Protein AF-A0A538ABE5-F1 (afdb_monomer)

Sequence (231 aa):
MSALIASWLLPAFTRQWQDRQKARELKDGLVARLDEATTRTVIATRILVDRSSPEAQTADQRQLELKSASGPGRARADAAFRAALEKERDTRAVSYIRLISDWLVTRSVTRSKLATYFPQSKVDMDWTDYADHVTLYVRLASRNPEQQKKDFLQSLVRYLGRAPPDWELLAKDPRKLSKSQYSRFAVADGYLTEFLLEDKNDLVRAIVGGHVAGFSTDSGDLLRDLLPFYG

Mean predicted aligned error: 8.91 Å

Nearest PDB structures (foldseek):
  4uos-assembly1_A  TM=4.275E-01  e=1.397E-01  synthetic construct
  8ek4-assembly1_A  TM=4.183E-01  e=2.080E+00  synthetic construct
  7sqc-assembly1_1W  TM=2.040E-01  e=8.064E-01  Chlamydomonas reinhardtii
  6ykm-assembly1_D  TM=1.417E-01  e=7.691E-01  Campylobacter jejuni subsp. jejuni 81-176

Foldseek 3Di:
DVVVVVVQVVVLVVQQVVLQVVLQVLLVVLLVLLLCLLLCLLVLLLVLLVCLALVVVVVVVVVLVVVLVPDPDPPVSVVVVVVVVVVVVVVSVVSLVVSLVSLVVSLVVSLVQCCQWFVVDCLSVLSVLLSVLSSLLSCLSDPDQLVVNVVSLVSNCVVVVHQDVPSSLSSDRNNPDDNVSNVRNSSRSVVSSVCSSVSSVVSSVCSNPGGTPPGNHDPVSSVVVSDPPDD

Secondary structure (DSSP, 8-state):
-HHHHHHHHHHHHHHHHHHHHHHHHHHHHHHHHHHHHHHHHHHHHHHHHHTTSHHHHHHHHHHHHHHHTTSS-HHHHHHHHHHHHHHHHHHHHHHHHHHHHHHHHHHHHHHHHHHHH-TTSSHHHHHHHHHHHHHHHHHHTS---HHHHHHHHHHHHHHHSSPPTTGGGGGS-GGG--HHHHHHHHHHHHHHHHHHHHHHHHHHHHHHHSPPTT---SHHHHHHHH-TT--

pLDDT: mean 84.16, std 13.46, range [43.44, 97.44]

Solvent-accessible surface area (backbone atoms only — not comparable to full-atom values): 12608 Å² total; per-residue (Å²): 115,71,68,61,54,54,67,50,49,54,57,52,52,52,48,33,53,53,28,44,50,52,51,46,54,51,37,52,55,49,44,51,51,51,50,51,53,48,51,53,49,53,53,50,35,50,52,59,45,57,64,34,31,55,64,46,50,52,49,54,51,50,57,48,50,60,62,44,72,72,58,97,45,72,70,59,36,54,51,51,50,54,52,52,55,48,54,52,50,52,52,52,50,52,52,50,52,49,52,53,50,57,47,55,52,50,54,51,55,52,37,53,51,33,48,68,33,27,69,92,54,63,60,30,57,55,49,49,56,52,52,50,48,54,51,41,56,50,52,49,65,48,91,63,56,47,68,60,30,45,54,41,48,51,53,47,29,62,74,65,74,50,75,55,66,62,45,76,48,58,28,50,64,57,69,77,37,52,72,74,53,39,55,44,29,51,51,25,53,47,52,52,50,52,48,58,64,53,58,48,51,57,55,45,50,49,55,67,72,48,73,50,64,96,43,43,71,52,78,66,46,52,55,55,71,70,48,93,81,82,130

Radius of gyration: 26.0 Å; Cα contacts (8 Å, |Δi|>4): 183; chains: 1; bounding box: 63×34×85 Å

Structure (mmCIF, N/CA/C/O backbone):
data_AF-A0A538ABE5-F1
#
_entry.id   AF-A0A538ABE5-F1
#
loop_
_atom_site.group_PDB
_atom_site.id
_atom_site.type_symbol
_atom_site.label_atom_id
_atom_site.label_alt_id
_atom_site.label_comp_id
_atom_site.label_asym_id
_atom_site.label_entity_id
_atom_site.label_seq_id
_atom_site.pdbx_PDB_ins_code
_atom_site.Cartn_x
_atom_site.Cartn_y
_atom_site.Cartn_z
_atom_site.occupancy
_atom_site.B_iso_or_equiv
_atom_site.auth_seq_id
_atom_site.auth_comp_id
_atom_site.auth_asym_id
_atom_site.auth_atom_id
_atom_site.pdbx_PDB_model_num
ATOM 1 N N . MET A 1 1 ? -42.333 7.775 42.074 1.00 48.25 1 MET A N 1
ATOM 2 C CA . MET A 1 1 ? -40.963 7.305 41.754 1.00 48.25 1 MET A CA 1
ATOM 3 C C . MET A 1 1 ? -40.791 6.891 40.292 1.00 48.25 1 MET A C 1
ATOM 5 O O . MET A 1 1 ? -39.739 7.167 39.738 1.00 48.25 1 MET A O 1
ATOM 9 N N . SER A 1 2 ? -41.804 6.326 39.626 1.00 51.22 2 SER A N 1
ATOM 10 C CA . SER A 1 2 ? -41.702 5.833 38.237 1.00 51.22 2 SER A CA 1
ATOM 11 C C . SER A 1 2 ? -41.417 6.911 37.172 1.00 51.22 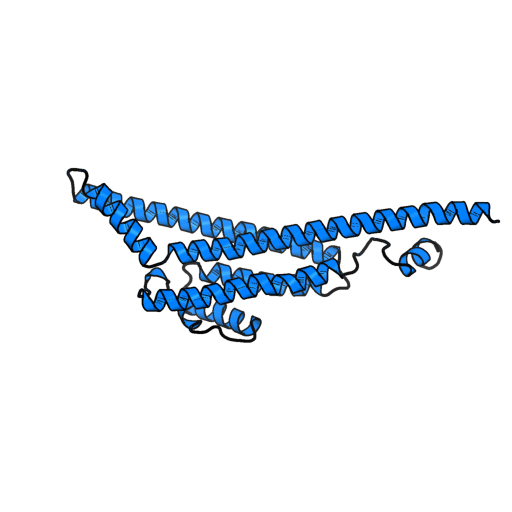2 SER A C 1
ATOM 13 O O . SER A 1 2 ? -40.690 6.650 36.220 1.00 51.22 2 SER A O 1
ATOM 15 N N . ALA A 1 3 ? -41.915 8.142 37.348 1.00 55.62 3 ALA A N 1
ATOM 16 C CA . ALA A 1 3 ? -41.679 9.245 36.404 1.00 55.62 3 ALA A CA 1
ATOM 17 C C . ALA A 1 3 ? -40.237 9.799 36.440 1.00 55.62 3 ALA A C 1
ATOM 19 O O . ALA A 1 3 ? -39.726 10.258 35.422 1.00 55.62 3 ALA A O 1
ATOM 20 N N . LEU A 1 4 ? -39.556 9.718 37.591 1.00 54.44 4 LEU A N 1
ATOM 21 C CA . LEU A 1 4 ? -38.173 10.190 37.743 1.00 54.44 4 LEU A CA 1
ATOM 22 C C . LEU A 1 4 ? -37.169 9.221 37.100 1.00 54.44 4 LEU A C 1
ATOM 24 O O . LEU A 1 4 ? -36.208 9.663 36.481 1.00 54.44 4 LEU A O 1
ATOM 28 N N . ILE A 1 5 ? -37.442 7.914 37.167 1.00 56.59 5 ILE A N 1
ATOM 29 C CA . ILE A 1 5 ? -36.631 6.868 36.526 1.00 56.59 5 ILE A CA 1
ATOM 30 C C . ILE A 1 5 ? -36.765 6.942 34.993 1.00 56.59 5 ILE A C 1
ATOM 32 O O . ILE A 1 5 ? -35.766 6.872 34.278 1.00 56.59 5 ILE A O 1
ATOM 36 N N . ALA A 1 6 ? -37.978 7.174 34.475 1.00 57.12 6 ALA A N 1
ATOM 37 C CA . ALA A 1 6 ? -38.212 7.363 33.040 1.00 57.12 6 ALA A CA 1
ATOM 38 C C . ALA A 1 6 ? -37.556 8.646 32.484 1.00 57.12 6 ALA A C 1
ATOM 40 O O . ALA A 1 6 ? -37.026 8.630 31.374 1.00 57.12 6 ALA A O 1
ATOM 41 N N . SER A 1 7 ? -37.531 9.730 33.273 1.00 59.97 7 SER A N 1
ATOM 42 C CA . SER A 1 7 ? -36.887 11.005 32.914 1.00 59.97 7 SER A CA 1
ATOM 43 C C . SER A 1 7 ? -35.364 10.892 32.732 1.00 59.97 7 SER A C 1
ATOM 45 O O . SER A 1 7 ? -34.780 11.669 31.987 1.00 59.97 7 SER A O 1
ATOM 47 N N . TRP A 1 8 ? -34.718 9.900 33.356 1.00 61.47 8 TRP A N 1
ATOM 48 C CA . TRP A 1 8 ? -33.268 9.670 33.260 1.00 61.47 8 TRP A CA 1
ATOM 49 C C . TRP A 1 8 ? -32.883 8.570 32.264 1.00 61.47 8 TRP A C 1
ATOM 51 O O . TRP A 1 8 ? -31.880 8.690 31.560 1.00 61.47 8 TRP A O 1
ATOM 61 N N . LEU A 1 9 ? -33.702 7.521 32.150 1.00 64.31 9 LEU A N 1
ATOM 62 C CA . LEU A 1 9 ? -33.462 6.425 31.207 1.00 64.31 9 LEU A CA 1
ATOM 63 C C . LEU A 1 9 ? -33.582 6.869 29.747 1.00 64.31 9 LEU A C 1
ATOM 65 O O . LEU A 1 9 ? -32.782 6.443 28.917 1.00 64.31 9 LEU A O 1
ATOM 69 N N . LEU A 1 10 ? -34.555 7.729 29.427 1.00 69.56 10 LEU A N 1
ATOM 70 C CA . LEU A 1 10 ? -34.773 8.183 28.051 1.00 69.56 10 LEU A CA 1
ATOM 71 C C . LEU A 1 10 ? -33.587 9.015 27.514 1.00 6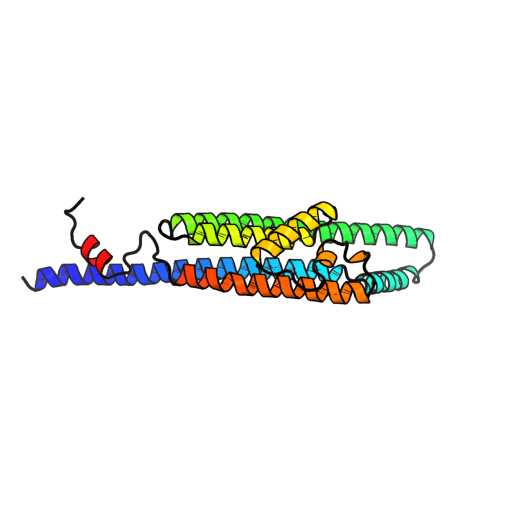9.56 10 LEU A C 1
ATOM 73 O O . LEU A 1 10 ? -33.104 8.691 26.424 1.00 69.56 10 LEU A O 1
ATOM 77 N N . PRO A 1 11 ? -33.044 10.016 28.242 1.00 74.62 11 PRO A N 1
ATOM 78 C CA . PRO A 1 11 ? -31.836 10.726 27.819 1.00 74.62 11 PRO A CA 1
ATOM 79 C C . PRO A 1 11 ? -30.600 9.831 27.710 1.00 74.62 11 PRO A C 1
ATOM 81 O O . PRO A 1 11 ? -29.870 9.942 26.728 1.00 74.62 11 PRO A O 1
ATOM 84 N N . ALA A 1 12 ? -30.371 8.926 28.668 1.00 72.31 12 ALA A N 1
ATOM 85 C CA . ALA A 1 12 ? -29.205 8.040 28.654 1.00 72.31 12 ALA A CA 1
ATOM 86 C C . ALA A 1 12 ? -29.247 7.047 27.483 1.00 72.31 12 ALA A C 1
ATOM 88 O O . ALA A 1 12 ? -28.263 6.896 26.761 1.00 72.31 12 ALA A O 1
ATOM 89 N N . PHE A 1 13 ? -30.408 6.438 27.227 1.00 72.25 13 PHE A N 1
ATOM 90 C CA . PHE A 1 13 ? -30.614 5.567 26.070 1.00 72.25 13 PHE A CA 1
ATOM 91 C C . PHE A 1 13 ? -30.438 6.324 24.748 1.00 72.25 13 PHE A C 1
ATOM 93 O O . PHE A 1 13 ? -29.775 5.838 23.832 1.00 72.25 13 PHE A O 1
ATOM 100 N N . THR A 1 14 ? -30.986 7.539 24.655 1.00 78.94 14 THR A N 1
ATOM 101 C CA . THR A 1 14 ? -30.846 8.381 23.458 1.00 78.94 14 THR A CA 1
ATOM 102 C C . THR A 1 14 ? -29.385 8.760 23.219 1.00 78.94 14 THR A C 1
ATOM 104 O O . THR A 1 14 ? -28.911 8.677 22.087 1.00 78.94 14 THR A O 1
ATOM 107 N N . ARG A 1 15 ? -28.646 9.117 24.276 1.00 78.50 15 ARG A N 1
ATOM 108 C CA . ARG A 1 15 ? -27.212 9.420 24.204 1.00 78.50 15 ARG A CA 1
ATOM 109 C C . ARG A 1 15 ? -26.401 8.204 23.762 1.00 78.50 15 ARG A C 1
ATOM 111 O O . ARG A 1 15 ? -25.638 8.316 22.812 1.00 78.50 15 ARG A O 1
ATOM 118 N N . GLN A 1 16 ? -26.632 7.036 24.359 1.00 80.38 16 GLN A N 1
ATOM 119 C CA . GLN A 1 16 ? -25.958 5.795 23.964 1.00 80.38 16 GLN A CA 1
ATOM 120 C C . GLN A 1 16 ? -26.263 5.419 22.506 1.00 80.38 16 GLN A C 1
ATOM 122 O O . GLN A 1 16 ? -25.386 4.979 21.765 1.00 80.38 16 GLN A O 1
ATOM 127 N N . TRP A 1 17 ? -27.506 5.609 22.056 1.00 82.69 17 TRP A N 1
ATOM 128 C CA . TRP A 1 17 ? -27.864 5.389 20.658 1.00 82.69 17 TRP A CA 1
ATOM 129 C C . TRP A 1 17 ? -27.110 6.344 19.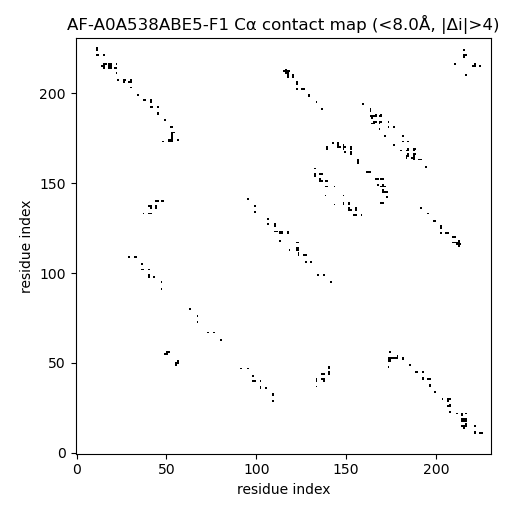722 1.00 82.69 17 TRP A C 1
ATOM 131 O O . TRP A 1 17 ? -26.536 5.887 18.733 1.00 82.69 17 TRP A O 1
ATOM 141 N N . GLN A 1 18 ? -27.053 7.640 20.048 1.00 85.75 18 GLN A N 1
ATOM 142 C CA . GLN A 1 18 ? -26.290 8.630 19.276 1.00 85.75 18 GLN A CA 1
ATOM 143 C C . GLN A 1 18 ? -24.792 8.302 19.250 1.00 85.75 18 GLN A C 1
ATOM 145 O O . GLN A 1 18 ? -24.163 8.381 18.195 1.00 85.75 18 GLN A O 1
ATOM 150 N N . ASP A 1 19 ? -24.226 7.895 20.384 1.00 86.38 19 ASP A N 1
ATOM 151 C CA . ASP A 1 19 ? -22.810 7.554 20.501 1.00 86.38 19 ASP A CA 1
ATOM 152 C C . ASP A 1 19 ? -22.465 6.297 19.696 1.00 86.38 19 ASP A C 1
ATOM 154 O O . ASP A 1 19 ? -21.442 6.265 19.012 1.00 86.38 19 ASP A O 1
ATOM 158 N N . ARG A 1 20 ? -23.359 5.300 19.656 1.00 85.06 20 ARG A N 1
ATOM 159 C CA . ARG A 1 20 ? -23.215 4.134 18.770 1.00 85.06 20 ARG A CA 1
ATOM 160 C C . ARG A 1 20 ? -23.207 4.508 17.288 1.00 85.06 20 ARG A C 1
ATOM 162 O O . ARG A 1 20 ? -22.447 3.895 16.540 1.00 85.06 20 ARG A O 1
ATOM 169 N N . GLN A 1 21 ? -24.018 5.477 16.852 1.00 89.50 21 GLN A N 1
ATOM 170 C CA . GLN A 1 21 ? -23.992 5.941 15.456 1.00 89.50 21 GLN A CA 1
ATOM 171 C C . GLN A 1 21 ? -22.673 6.647 15.137 1.00 89.50 21 GLN A C 1
ATOM 173 O O . GLN A 1 21 ? -21.988 6.259 14.195 1.00 89.50 21 GLN A O 1
ATOM 178 N N . LYS A 1 22 ? -22.250 7.597 15.977 1.00 90.12 22 LYS A N 1
ATOM 179 C CA . LYS A 1 22 ? -20.985 8.324 15.786 1.00 90.12 22 LYS A CA 1
ATOM 180 C C . LYS A 1 22 ? -19.766 7.398 15.802 1.00 90.12 22 LYS A C 1
ATOM 182 O O . LYS A 1 22 ? -18.848 7.569 15.003 1.00 90.12 22 LYS A O 1
ATOM 187 N N . ALA A 1 23 ? -19.758 6.395 16.681 1.00 90.06 23 ALA A N 1
ATOM 188 C CA . ALA A 1 23 ? -18.696 5.396 16.725 1.00 90.06 23 ALA A CA 1
ATOM 189 C C . ALA A 1 23 ? -18.631 4.569 15.428 1.00 90.06 23 ALA A C 1
ATOM 191 O O . ALA A 1 23 ? -17.537 4.256 14.961 1.00 90.06 23 ALA A O 1
ATOM 192 N N . ARG A 1 24 ? -19.782 4.231 14.825 1.00 92.31 24 ARG A N 1
ATOM 193 C CA . ARG A 1 24 ? -19.839 3.553 13.518 1.00 92.31 24 ARG A CA 1
ATOM 194 C C . ARG A 1 24 ? -19.351 4.456 12.392 1.00 92.31 24 ARG A C 1
ATOM 196 O O . ARG A 1 24 ? -18.457 4.049 11.666 1.00 92.31 24 ARG A O 1
ATOM 203 N N . GLU A 1 25 ? -19.840 5.691 12.315 1.00 93.25 25 GLU A N 1
ATOM 204 C CA . GLU A 1 25 ? -19.402 6.669 11.308 1.00 93.25 25 GLU A CA 1
ATOM 205 C C . GLU A 1 25 ? -17.882 6.895 11.348 1.00 93.25 25 GLU A C 1
ATOM 207 O O . GLU A 1 25 ? -17.222 6.957 10.309 1.00 93.25 25 GLU A O 1
ATOM 212 N N . LEU A 1 26 ? -17.300 6.972 12.550 1.00 94.12 26 LEU A N 1
ATOM 213 C CA . LEU A 1 26 ? -15.854 7.091 12.718 1.00 94.12 26 LEU A CA 1
ATOM 214 C C . LEU A 1 26 ? -15.112 5.855 12.193 1.00 94.12 26 LEU A C 1
ATOM 216 O O . LEU A 1 26 ? -14.109 6.002 11.491 1.00 94.12 26 LEU A O 1
ATOM 220 N N . LYS A 1 27 ? -15.583 4.651 12.539 1.00 95.25 27 LYS A N 1
ATOM 221 C CA . LYS A 1 27 ? -15.003 3.388 12.061 1.00 95.25 27 LYS A CA 1
ATOM 222 C C . LYS A 1 27 ? -15.075 3.293 10.543 1.00 95.25 27 LYS A C 1
ATOM 224 O O . LYS A 1 27 ? -14.048 3.043 9.919 1.00 95.25 27 LYS A O 1
ATOM 229 N N . ASP A 1 28 ? -16.234 3.575 9.958 1.00 94.44 28 ASP A N 1
ATOM 230 C CA . ASP A 1 28 ? -16.448 3.552 8.510 1.00 94.44 28 ASP A CA 1
ATOM 231 C C . ASP A 1 28 ? -15.525 4.554 7.807 1.00 94.44 28 ASP A C 1
ATOM 233 O O . ASP A 1 28 ? -14.855 4.214 6.833 1.00 94.44 28 ASP A O 1
ATOM 237 N N . GLY A 1 29 ? -15.396 5.771 8.346 1.00 92.69 29 GLY A N 1
ATOM 238 C CA . GLY A 1 29 ? -14.491 6.786 7.810 1.00 92.69 29 GLY A CA 1
ATOM 239 C C . GLY A 1 29 ? -13.005 6.415 7.913 1.00 92.69 29 GLY A C 1
ATOM 240 O O . GLY A 1 29 ? -12.212 6.792 7.045 1.00 92.69 29 GLY A O 1
ATOM 241 N N . LEU A 1 30 ? -12.603 5.684 8.958 1.00 94.75 30 LEU A N 1
ATOM 242 C CA . LEU A 1 30 ? -11.238 5.168 9.105 1.00 94.75 30 LEU A CA 1
ATOM 243 C C . LEU A 1 30 ? -10.963 4.019 8.140 1.00 94.75 30 LEU A C 1
ATOM 245 O O . LEU A 1 30 ? -9.934 4.042 7.464 1.00 94.75 30 LEU A O 1
ATOM 249 N N . VAL A 1 31 ? -11.889 3.064 8.043 1.00 95.00 31 VAL A N 1
ATOM 250 C CA . VAL A 1 31 ? -11.805 1.930 7.118 1.00 95.00 31 VAL A CA 1
ATOM 251 C C . VAL A 1 31 ? -11.747 2.425 5.679 1.00 95.00 31 VAL A C 1
ATOM 253 O O . VAL A 1 31 ? -10.824 2.051 4.967 1.00 95.00 31 VAL A O 1
ATOM 256 N N . ALA A 1 32 ? -12.646 3.323 5.270 1.00 91.88 32 ALA A N 1
ATOM 257 C CA . ALA A 1 32 ? -12.665 3.868 3.914 1.00 91.88 32 ALA A CA 1
ATOM 258 C C . ALA A 1 32 ? -11.353 4.582 3.560 1.00 91.88 32 ALA A C 1
ATOM 260 O O . ALA A 1 32 ? -10.784 4.355 2.497 1.00 91.88 32 ALA A O 1
ATOM 261 N N . ARG A 1 33 ? -10.823 5.406 4.476 1.00 90.88 33 ARG A N 1
ATOM 262 C CA . ARG A 1 33 ? -9.549 6.108 4.264 1.00 90.88 33 ARG A CA 1
ATOM 263 C C . ARG A 1 33 ? -8.378 5.142 4.121 1.00 90.88 33 ARG A C 1
ATOM 265 O O . ARG A 1 33 ? -7.511 5.354 3.279 1.00 90.88 33 ARG A O 1
ATOM 272 N N . LEU A 1 34 ? -8.319 4.138 4.989 1.00 92.81 34 LEU A N 1
ATOM 273 C CA . LEU A 1 34 ? -7.276 3.123 4.979 1.00 92.81 34 LEU A CA 1
ATOM 274 C C . LEU A 1 34 ? -7.338 2.307 3.683 1.00 92.81 34 LEU A C 1
ATOM 276 O O . LEU A 1 34 ? -6.325 2.156 3.002 1.00 92.81 34 LEU A O 1
ATOM 280 N N . ASP A 1 35 ? -8.538 1.853 3.326 1.00 91.56 35 ASP A N 1
ATOM 281 C CA . ASP A 1 35 ? -8.811 1.054 2.139 1.00 91.56 35 ASP A CA 1
ATOM 282 C C . ASP A 1 35 ? -8.460 1.787 0.846 1.00 91.56 35 ASP A C 1
ATOM 284 O O . ASP A 1 35 ? -7.695 1.271 0.025 1.00 91.56 35 ASP A O 1
ATOM 288 N N . GLU A 1 36 ? -8.934 3.024 0.702 1.00 91.06 36 GLU A N 1
ATOM 289 C CA . GLU A 1 36 ? -8.628 3.871 -0.445 1.00 91.06 36 GLU A CA 1
ATOM 290 C C . GLU A 1 36 ? -7.119 4.120 -0.550 1.00 91.06 36 GLU A C 1
ATOM 292 O O . GLU A 1 36 ? -6.524 3.926 -1.614 1.00 91.06 36 GLU A O 1
ATOM 297 N N . ALA A 1 37 ? -6.475 4.515 0.552 1.00 90.12 37 ALA A N 1
ATOM 298 C CA . ALA A 1 37 ? -5.063 4.879 0.552 1.00 90.12 37 ALA A CA 1
ATOM 299 C C . ALA A 1 37 ? -4.153 3.691 0.247 1.00 90.12 37 ALA A C 1
ATOM 301 O O . ALA A 1 37 ? -3.220 3.831 -0.547 1.00 90.12 37 ALA A O 1
ATOM 302 N N . THR A 1 38 ? -4.424 2.523 0.835 1.00 94.25 38 THR A N 1
ATOM 303 C CA . THR A 1 38 ? -3.705 1.294 0.503 1.00 94.25 38 THR A CA 1
ATOM 304 C C . THR A 1 38 ? -3.930 0.927 -0.950 1.00 94.25 38 THR A C 1
ATOM 306 O O . THR A 1 38 ? -2.957 0.759 -1.682 1.00 94.25 38 THR A O 1
ATOM 309 N N . THR A 1 39 ? -5.188 0.790 -1.371 1.00 93.94 39 THR A N 1
ATOM 310 C CA . THR A 1 39 ? -5.516 0.252 -2.694 1.00 93.94 39 THR A CA 1
ATOM 311 C C . THR A 1 39 ? -4.925 1.142 -3.773 1.00 93.94 39 THR A C 1
ATOM 313 O O . THR A 1 39 ? -4.220 0.666 -4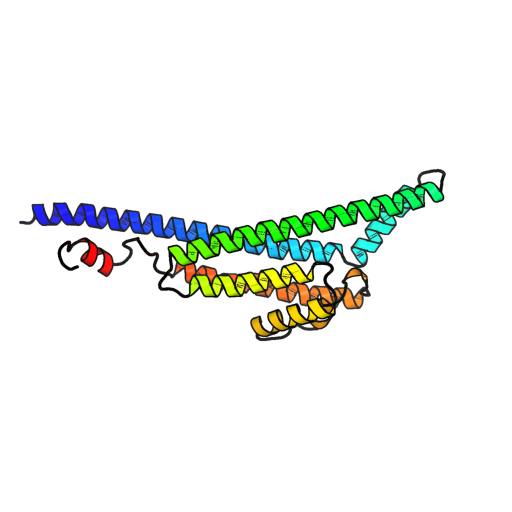.660 1.00 93.94 39 THR A O 1
ATOM 316 N N . ARG A 1 40 ? -5.101 2.460 -3.643 1.00 93.69 40 ARG A N 1
ATOM 317 C CA . ARG A 1 40 ? -4.485 3.435 -4.540 1.00 93.69 40 ARG A CA 1
ATOM 318 C C . ARG A 1 40 ? -2.966 3.301 -4.566 1.00 93.69 40 ARG A C 1
ATOM 320 O O . ARG A 1 40 ? -2.389 3.298 -5.649 1.00 93.69 40 ARG A O 1
ATOM 327 N N . THR A 1 41 ? -2.325 3.189 -3.404 1.00 95.19 41 THR A N 1
ATOM 328 C CA . THR A 1 41 ? -0.862 3.114 -3.296 1.00 95.19 41 THR A CA 1
ATOM 329 C C . THR A 1 41 ? -0.298 1.846 -3.926 1.00 95.19 41 THR A C 1
ATOM 331 O O . THR A 1 41 ? 0.607 1.920 -4.759 1.00 95.19 41 THR A O 1
ATOM 334 N N . VAL A 1 42 ? -0.854 0.689 -3.572 1.00 96.38 42 VAL A N 1
ATOM 335 C CA . VAL A 1 42 ? -0.393 -0.620 -4.043 1.00 96.38 42 VAL A CA 1
ATOM 336 C C . VAL A 1 42 ? -0.640 -0.759 -5.547 1.00 96.38 42 VAL A C 1
ATOM 338 O O . VAL A 1 42 ? 0.287 -1.062 -6.295 1.00 96.38 42 VAL A O 1
ATOM 341 N N . ILE A 1 43 ? -1.844 -0.429 -6.026 1.00 92.94 43 ILE A N 1
ATOM 342 C CA . ILE A 1 43 ? -2.176 -0.524 -7.454 1.00 92.94 43 ILE A CA 1
ATOM 343 C C . ILE A 1 43 ? -1.366 0.474 -8.288 1.00 92.94 43 ILE A C 1
ATOM 345 O O . ILE A 1 43 ? -0.844 0.113 -9.341 1.00 92.94 43 ILE A O 1
ATOM 349 N N . ALA A 1 44 ? -1.200 1.720 -7.831 1.00 92.12 44 ALA A N 1
ATOM 350 C CA . ALA A 1 44 ? -0.373 2.686 -8.553 1.00 92.12 44 ALA A CA 1
ATOM 351 C C . ALA A 1 44 ? 1.101 2.260 -8.598 1.00 92.12 44 ALA A C 1
ATOM 353 O O . ALA A 1 44 ? 1.749 2.445 -9.628 1.00 92.12 44 ALA A O 1
ATOM 354 N N . THR A 1 45 ? 1.620 1.656 -7.524 1.00 93.94 45 THR A N 1
ATOM 355 C CA . THR A 1 45 ? 2.972 1.072 -7.498 1.00 93.94 45 THR A CA 1
ATOM 356 C C . THR A 1 45 ? 3.113 -0.007 -8.560 1.00 93.94 45 THR A C 1
ATOM 358 O O . THR A 1 45 ? 4.018 0.079 -9.390 1.00 93.94 45 THR A O 1
ATOM 361 N N . ARG A 1 46 ? 2.170 -0.953 -8.613 1.00 93.31 46 ARG A N 1
ATOM 362 C CA . ARG A 1 46 ? 2.152 -2.002 -9.633 1.00 93.31 46 ARG A CA 1
ATOM 363 C C . ARG A 1 46 ? 2.096 -1.434 -11.050 1.00 93.31 46 ARG A C 1
ATOM 365 O O . ARG A 1 46 ? 2.873 -1.841 -11.901 1.00 93.31 46 ARG A O 1
ATOM 372 N N . ILE A 1 47 ? 1.276 -0.411 -11.301 1.00 90.88 47 ILE A N 1
ATOM 373 C CA . ILE A 1 47 ? 1.228 0.266 -12.610 1.00 90.88 47 ILE A CA 1
ATOM 374 C C . ILE A 1 47 ? 2.577 0.915 -12.962 1.00 90.88 47 ILE A C 1
ATOM 376 O O . ILE A 1 47 ? 3.008 0.864 -14.117 1.00 90.88 47 ILE A O 1
ATOM 380 N N . LEU A 1 48 ? 3.256 1.549 -11.997 1.00 88.75 48 LEU A N 1
ATOM 381 C CA . LEU A 1 48 ? 4.589 2.128 -12.219 1.00 88.75 48 LEU A CA 1
ATOM 382 C C . LEU A 1 48 ? 5.612 1.049 -12.594 1.00 88.75 48 LEU A C 1
ATOM 384 O O . LEU A 1 48 ? 6.451 1.283 -13.470 1.00 88.75 48 LEU A O 1
ATOM 388 N N . VAL A 1 49 ? 5.516 -0.118 -11.959 1.00 89.94 49 VAL A N 1
ATOM 389 C CA . VAL A 1 49 ? 6.330 -1.296 -12.254 1.00 89.94 49 VAL A CA 1
ATOM 390 C C . VAL A 1 49 ? 5.980 -1.876 -13.630 1.00 89.94 49 VAL A C 1
ATOM 392 O O . VAL A 1 49 ? 6.878 -2.062 -14.446 1.00 89.94 49 VAL A O 1
ATOM 395 N N . ASP A 1 50 ? 4.709 -2.044 -13.979 1.00 87.75 50 ASP A N 1
ATOM 396 C CA . ASP A 1 50 ? 4.298 -2.603 -15.274 1.00 87.75 50 ASP A CA 1
ATOM 397 C C . ASP A 1 50 ? 4.721 -1.745 -16.472 1.00 87.75 50 ASP A C 1
ATOM 399 O O . ASP A 1 50 ? 5.161 -2.247 -17.514 1.00 87.75 50 ASP A O 1
ATOM 403 N N . ARG A 1 51 ? 4.720 -0.419 -16.299 1.00 84.50 51 ARG A N 1
ATOM 404 C CA . ARG A 1 51 ? 5.265 0.534 -17.284 1.00 84.50 51 ARG A CA 1
ATOM 405 C C . ARG A 1 51 ? 6.776 0.419 -17.482 1.00 84.50 51 ARG A C 1
ATOM 407 O O . ARG A 1 51 ? 7.342 1.078 -18.355 1.00 84.50 51 ARG A O 1
ATOM 414 N N . SER A 1 52 ? 7.469 -0.340 -16.643 1.00 82.62 52 SER A N 1
ATOM 415 C CA . SER A 1 52 ? 8.900 -0.609 -16.777 1.00 82.62 52 SER A CA 1
ATOM 416 C C . SER A 1 52 ? 9.201 -1.939 -17.476 1.00 82.62 52 SER A C 1
ATOM 418 O O . SER A 1 52 ? 10.372 -2.268 -17.670 1.00 82.62 52 SER A O 1
ATOM 420 N N . SER A 1 53 ? 8.163 -2.662 -17.915 1.00 85.06 53 SER A N 1
ATOM 421 C CA . SER A 1 53 ? 8.300 -3.906 -18.668 1.00 85.06 53 SER A CA 1
ATOM 422 C C . SER A 1 53 ? 9.118 -3.742 -19.959 1.00 85.06 53 SER A C 1
ATOM 424 O O . SER A 1 53 ? 9.127 -2.665 -20.570 1.00 85.06 53 SER A O 1
ATOM 426 N N . PRO A 1 54 ? 9.804 -4.805 -20.422 1.00 81.62 54 PRO A N 1
ATOM 427 C CA . PRO A 1 54 ? 10.487 -4.799 -21.715 1.00 81.62 54 PRO A CA 1
ATOM 428 C C . PRO A 1 54 ? 9.542 -4.492 -22.884 1.00 81.62 54 PRO A C 1
ATOM 430 O O . PRO A 1 54 ? 9.932 -3.836 -23.848 1.00 81.62 54 PRO A O 1
ATOM 433 N N . GLU A 1 55 ? 8.286 -4.935 -22.798 1.00 79.44 55 GLU A N 1
ATOM 434 C CA . GLU A 1 55 ? 7.276 -4.717 -23.838 1.00 79.44 55 GLU A CA 1
ATOM 435 C C . GLU A 1 55 ? 6.851 -3.251 -23.919 1.00 79.44 55 GLU A C 1
ATOM 437 O O . GLU A 1 55 ? 6.851 -2.696 -25.019 1.00 79.44 55 GLU A O 1
ATOM 442 N N . ALA A 1 56 ? 6.587 -2.607 -22.775 1.00 78.06 56 ALA A N 1
ATOM 443 C CA . ALA A 1 56 ? 6.299 -1.174 -22.717 1.00 78.06 56 ALA A CA 1
ATOM 444 C C . ALA A 1 56 ? 7.460 -0.355 -23.298 1.00 78.06 56 ALA A C 1
ATOM 446 O O . ALA A 1 56 ? 7.250 0.479 -24.171 1.00 78.06 56 ALA A O 1
ATOM 447 N N . GLN A 1 57 ? 8.701 -0.683 -22.923 1.00 75.31 57 GLN A N 1
ATOM 448 C CA . GLN A 1 57 ? 9.888 -0.016 -23.469 1.00 75.31 57 GLN A CA 1
ATOM 449 C C . GLN A 1 57 ? 10.022 -0.189 -24.987 1.00 75.31 57 GLN A C 1
ATOM 451 O O . GLN A 1 57 ? 10.370 0.757 -25.691 1.00 75.31 57 GLN A O 1
ATOM 456 N N . THR A 1 58 ? 9.737 -1.387 -25.503 1.00 78.44 58 THR A N 1
ATOM 457 C CA . THR A 1 58 ? 9.813 -1.665 -26.945 1.00 78.44 58 THR A CA 1
ATOM 458 C C . THR A 1 58 ? 8.689 -0.955 -27.711 1.00 78.44 58 THR A C 1
ATOM 460 O O . THR A 1 58 ? 8.881 -0.553 -28.860 1.00 78.44 58 THR A O 1
ATOM 463 N N . ALA A 1 59 ? 7.502 -0.822 -27.112 1.00 75.69 59 ALA A N 1
ATOM 464 C CA . ALA A 1 59 ? 6.381 -0.084 -27.689 1.00 75.69 59 ALA A CA 1
ATOM 465 C C . ALA A 1 59 ? 6.672 1.422 -27.740 1.00 75.69 59 ALA A C 1
ATOM 467 O O . ALA A 1 59 ? 6.490 2.034 -28.794 1.00 75.69 59 ALA A O 1
ATOM 468 N N . ASP A 1 60 ? 7.210 1.983 -26.654 1.00 71.12 60 ASP A N 1
ATOM 469 C CA . ASP A 1 60 ? 7.631 3.383 -26.585 1.00 71.12 60 ASP A CA 1
ATOM 470 C C . ASP A 1 60 ? 8.707 3.675 -27.641 1.00 71.12 60 ASP A C 1
ATOM 472 O O . ASP A 1 60 ? 8.565 4.611 -28.433 1.00 71.12 60 ASP A O 1
ATOM 476 N N . GLN A 1 61 ? 9.736 2.820 -27.734 1.00 70.69 61 GLN A N 1
ATOM 477 C CA . GLN A 1 61 ? 10.782 2.918 -28.759 1.00 70.69 61 GLN A CA 1
ATOM 478 C C . GLN A 1 61 ? 10.204 2.902 -30.178 1.00 70.69 61 GLN A C 1
ATOM 480 O O . GLN A 1 61 ? 10.494 3.807 -30.957 1.00 70.69 61 GLN A O 1
ATOM 485 N N . ARG A 1 62 ? 9.329 1.942 -30.504 1.00 73.19 62 ARG A N 1
ATOM 486 C CA . ARG A 1 62 ? 8.707 1.846 -31.837 1.00 73.19 62 ARG A CA 1
ATOM 487 C C . ARG A 1 62 ? 7.835 3.052 -32.177 1.00 73.19 62 ARG A C 1
ATOM 489 O O . ARG A 1 62 ? 7.891 3.557 -33.296 1.00 73.19 62 ARG A O 1
ATOM 496 N N . GLN A 1 63 ? 7.030 3.541 -31.234 1.00 67.75 63 GLN A N 1
ATOM 497 C CA . GLN A 1 63 ? 6.187 4.716 -31.467 1.00 67.75 63 GLN A CA 1
ATOM 498 C C . GLN A 1 63 ? 7.029 5.980 -31.700 1.00 67.75 63 GLN A C 1
ATOM 500 O O . GLN A 1 63 ? 6.644 6.855 -32.479 1.00 67.75 63 GLN A O 1
ATOM 505 N N . LEU A 1 64 ? 8.182 6.080 -31.039 1.00 63.00 64 LEU A N 1
ATOM 506 C CA . LEU A 1 64 ? 9.143 7.165 -31.223 1.00 63.00 64 LEU A CA 1
ATOM 507 C C . LEU A 1 64 ? 9.914 7.045 -32.548 1.00 63.00 64 LEU A C 1
ATOM 509 O O . LEU A 1 64 ? 10.092 8.063 -33.212 1.00 63.00 64 LEU A O 1
ATOM 513 N N . GLU A 1 65 ? 10.301 5.837 -32.973 1.00 65.38 65 GLU A N 1
ATOM 514 C CA . GLU A 1 65 ? 10.909 5.574 -34.291 1.00 65.38 65 GLU A CA 1
ATOM 515 C C . GLU A 1 65 ? 9.973 5.952 -35.446 1.00 65.38 65 GLU A C 1
ATOM 517 O O . GLU A 1 65 ? 10.385 6.590 -36.412 1.00 65.38 65 GLU A O 1
ATOM 522 N N . LEU A 1 66 ? 8.680 5.640 -35.327 1.00 65.38 66 LEU A N 1
ATOM 523 C CA . LEU A 1 66 ? 7.672 6.054 -36.309 1.00 65.38 66 LEU A CA 1
ATOM 524 C C . LEU A 1 66 ? 7.547 7.587 -36.389 1.00 65.38 66 LEU A C 1
ATOM 526 O O . LEU A 1 66 ? 7.418 8.155 -37.475 1.00 65.38 66 LEU A O 1
ATOM 530 N N . LYS A 1 67 ? 7.637 8.278 -35.244 1.00 62.44 67 LYS A N 1
ATOM 531 C CA . LYS A 1 67 ? 7.630 9.750 -35.188 1.00 62.44 67 LYS A CA 1
ATOM 532 C C . LYS A 1 67 ? 8.913 10.362 -35.757 1.00 62.44 67 LYS A C 1
ATOM 534 O O . LYS A 1 67 ? 8.838 11.413 -36.387 1.00 62.44 67 LYS A O 1
ATOM 539 N N . SER A 1 68 ? 10.073 9.731 -35.563 1.00 58.62 68 SER A N 1
ATOM 540 C CA . SER A 1 68 ? 11.358 10.224 -36.077 1.00 58.62 68 SER A CA 1
ATOM 541 C C . SER A 1 68 ? 11.568 9.943 -37.567 1.00 58.62 68 SER A C 1
ATOM 543 O O . SER A 1 68 ? 12.216 10.739 -38.244 1.00 58.62 68 SER A O 1
ATOM 545 N N . ALA A 1 69 ? 10.971 8.874 -38.100 1.00 61.50 69 ALA A N 1
ATOM 546 C CA . ALA A 1 69 ? 10.976 8.546 -39.527 1.00 61.50 69 ALA A CA 1
ATOM 547 C C . ALA A 1 69 ? 10.125 9.506 -40.388 1.00 61.50 69 ALA A C 1
ATOM 549 O O . ALA A 1 69 ? 10.199 9.464 -41.614 1.00 61.50 69 ALA A O 1
ATOM 550 N N . SER A 1 70 ? 9.345 10.396 -39.765 1.00 58.62 70 SER A N 1
ATOM 551 C CA . SER A 1 70 ? 8.388 11.285 -40.437 1.00 58.62 70 SER A CA 1
ATOM 552 C C . SER A 1 70 ? 8.955 12.665 -40.853 1.00 58.62 70 SER A C 1
ATOM 554 O O . SER A 1 70 ? 8.180 13.585 -41.104 1.00 58.62 70 SER A O 1
ATOM 556 N N . GLY A 1 71 ? 10.281 12.866 -40.952 1.00 60.94 71 GLY A N 1
ATOM 557 C CA . GLY A 1 71 ? 10.844 14.142 -41.439 1.00 60.94 71 GLY A CA 1
ATOM 558 C C . GLY A 1 71 ? 12.379 14.213 -41.574 1.00 60.94 71 GLY A C 1
ATOM 559 O O . GLY A 1 71 ? 13.091 13.335 -41.086 1.00 60.94 71 GLY A O 1
ATOM 560 N N . PRO A 1 72 ? 12.927 15.257 -42.238 1.00 54.00 72 PRO A N 1
ATOM 561 C CA . PRO A 1 72 ? 14.345 15.337 -42.583 1.00 54.00 72 PRO A CA 1
ATOM 562 C C . PRO A 1 72 ? 15.198 15.799 -41.391 1.00 54.00 72 PRO A C 1
ATOM 564 O O . PRO A 1 72 ? 15.173 16.966 -40.997 1.00 54.00 72 PRO A O 1
ATOM 567 N N . GLY A 1 73 ? 16.007 14.894 -40.834 1.00 55.81 73 GLY A N 1
ATOM 568 C CA . GLY A 1 73 ? 17.091 15.265 -39.919 1.00 55.81 73 GLY A CA 1
ATOM 569 C C . GLY A 1 73 ? 17.343 14.258 -38.805 1.00 55.81 73 GLY A C 1
ATOM 570 O O . GLY A 1 73 ? 16.900 14.456 -37.680 1.00 55.81 73 GLY A O 1
ATOM 571 N N . ARG A 1 74 ? 18.144 13.227 -39.087 1.00 60.81 74 ARG A N 1
ATOM 572 C CA . ARG A 1 74 ? 18.557 12.184 -38.129 1.00 60.81 74 ARG A CA 1
ATOM 573 C C . ARG A 1 74 ? 19.126 12.751 -36.814 1.00 60.81 74 ARG A C 1
ATOM 575 O O . ARG A 1 74 ? 18.742 12.313 -35.742 1.00 60.81 74 ARG A O 1
ATOM 582 N N . ALA A 1 75 ? 19.925 13.820 -36.877 1.00 59.97 75 ALA A N 1
ATOM 583 C CA . ALA A 1 75 ? 20.457 14.492 -35.683 1.00 59.97 75 ALA A CA 1
ATOM 584 C C . ALA A 1 75 ? 19.390 15.250 -34.861 1.00 59.97 75 ALA A C 1
ATOM 586 O O . ALA A 1 75 ? 19.461 15.288 -33.633 1.00 59.97 75 ALA A O 1
ATOM 587 N N . ARG A 1 76 ? 18.377 15.840 -35.517 1.00 61.22 76 ARG A N 1
ATOM 588 C CA . ARG A 1 76 ? 17.229 16.463 -34.830 1.00 61.22 76 ARG A CA 1
ATOM 589 C C . ARG A 1 76 ? 16.319 15.401 -34.213 1.00 61.22 76 ARG A C 1
ATOM 591 O O . ARG A 1 76 ? 15.831 15.602 -33.106 1.00 61.22 76 ARG A O 1
ATOM 598 N N . ALA A 1 77 ? 16.151 14.268 -34.892 1.00 60.94 77 ALA A N 1
ATOM 599 C CA . ALA A 1 77 ? 15.454 13.099 -34.371 1.00 60.94 77 ALA A CA 1
ATOM 600 C C . ALA A 1 77 ? 16.141 12.518 -33.122 1.00 60.94 77 ALA A C 1
ATOM 602 O O . ALA A 1 77 ? 15.464 12.274 -32.128 1.00 60.94 77 ALA A O 1
ATOM 603 N N . ASP A 1 78 ? 17.471 12.391 -33.115 1.00 65.62 78 ASP A N 1
ATOM 604 C CA . ASP A 1 78 ? 18.228 11.898 -31.953 1.00 65.62 78 ASP A CA 1
ATOM 605 C C . ASP A 1 78 ? 18.167 12.855 -30.749 1.00 65.62 78 ASP A C 1
ATOM 607 O O . ASP A 1 78 ? 18.140 12.423 -29.591 1.00 65.62 78 ASP A O 1
ATOM 611 N N . ALA A 1 79 ? 18.148 14.168 -31.000 1.00 69.88 79 ALA A N 1
ATOM 612 C CA . ALA A 1 79 ? 17.964 15.177 -29.958 1.00 69.88 79 ALA A CA 1
ATOM 613 C C . ALA A 1 79 ? 16.532 15.151 -29.392 1.00 69.88 79 ALA A C 1
ATOM 615 O O . ALA A 1 79 ? 16.351 15.160 -28.173 1.00 69.88 79 ALA A O 1
ATOM 616 N N . ALA A 1 80 ? 15.520 15.045 -30.260 1.00 67.19 80 ALA A N 1
ATOM 617 C CA . ALA A 1 80 ? 14.123 14.896 -29.857 1.00 67.19 80 ALA A CA 1
ATOM 618 C C . ALA A 1 80 ? 13.886 13.594 -29.069 1.00 67.19 80 ALA A C 1
ATOM 620 O O . ALA A 1 80 ? 13.153 13.605 -28.082 1.00 67.19 80 ALA A O 1
ATOM 621 N N . PHE A 1 81 ? 14.557 12.501 -29.449 1.00 61.19 81 PHE A N 1
ATOM 622 C CA . PHE A 1 81 ? 14.532 11.219 -28.742 1.00 61.19 81 PHE A CA 1
ATOM 623 C C . PHE A 1 81 ? 15.036 11.348 -27.300 1.00 61.19 81 PHE A C 1
ATOM 625 O O . PHE A 1 81 ? 14.351 10.943 -26.360 1.00 61.19 81 PHE A O 1
ATOM 632 N N . ARG A 1 82 ? 16.203 11.975 -27.105 1.00 69.69 82 ARG A N 1
ATOM 633 C CA . ARG A 1 82 ? 16.758 12.209 -25.763 1.00 69.69 82 ARG A CA 1
ATOM 634 C C . ARG A 1 82 ? 15.857 13.109 -24.915 1.00 69.69 82 ARG A C 1
ATOM 636 O O . ARG A 1 82 ? 15.630 12.798 -23.750 1.00 69.69 82 ARG A O 1
ATOM 643 N N . ALA A 1 83 ? 15.304 14.172 -25.499 1.00 75.00 83 ALA A N 1
ATOM 644 C CA . ALA A 1 83 ? 14.396 15.081 -24.798 1.00 75.00 83 ALA A CA 1
ATOM 645 C C . ALA A 1 83 ? 13.071 14.407 -24.391 1.00 75.00 83 ALA A C 1
ATOM 647 O O . ALA A 1 83 ? 12.571 14.643 -23.292 1.00 75.00 83 ALA A O 1
ATOM 648 N N . ALA A 1 84 ? 12.509 13.545 -25.246 1.00 68.50 84 ALA A N 1
ATOM 6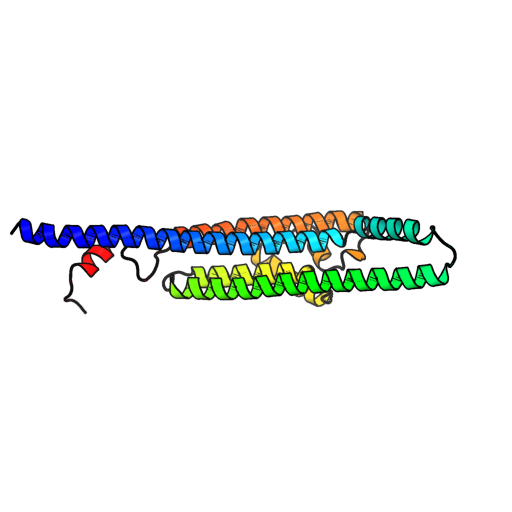49 C CA . ALA A 1 84 ? 11.295 12.790 -24.938 1.00 68.50 84 ALA A CA 1
ATOM 650 C C . ALA A 1 84 ? 11.524 11.775 -23.807 1.00 68.50 84 ALA A C 1
ATOM 652 O O . ALA A 1 84 ? 10.721 11.718 -22.875 1.00 68.50 84 ALA A O 1
ATOM 653 N N . LEU A 1 85 ? 12.642 11.038 -23.852 1.00 67.69 85 LEU A N 1
ATOM 654 C CA . LEU A 1 85 ? 13.037 10.123 -22.780 1.00 67.69 85 LEU A CA 1
ATOM 655 C C . LEU A 1 85 ? 13.221 10.851 -21.448 1.00 67.69 85 LEU A C 1
ATOM 657 O O . LEU A 1 85 ? 12.791 10.342 -20.416 1.00 67.69 85 LEU A O 1
ATOM 661 N N . GLU A 1 86 ? 13.843 12.029 -21.454 1.00 73.44 86 GLU A N 1
ATOM 662 C CA . GLU A 1 86 ? 14.043 12.803 -20.228 1.00 73.44 86 GLU A CA 1
ATOM 663 C C . GLU A 1 86 ? 12.713 13.311 -19.658 1.00 73.44 86 GLU A C 1
ATOM 665 O O . GLU A 1 86 ? 12.416 13.080 -18.490 1.00 73.44 86 GLU A O 1
ATOM 670 N N . LYS A 1 87 ? 11.831 13.855 -20.503 1.00 74.94 87 LYS A N 1
ATOM 671 C CA . LYS A 1 87 ? 10.488 14.290 -20.085 1.00 74.94 87 LYS A CA 1
ATOM 672 C C . LYS A 1 87 ? 9.654 13.152 -19.489 1.00 74.94 87 LYS A C 1
ATOM 674 O O . LYS A 1 87 ? 8.912 13.345 -18.521 1.00 74.94 87 LYS A O 1
ATOM 679 N N . GLU A 1 88 ? 9.734 11.959 -20.069 1.00 70.38 88 GLU A N 1
ATOM 680 C CA . GLU A 1 88 ? 9.025 10.796 -19.543 1.00 70.38 88 GLU A CA 1
ATOM 681 C C . GLU A 1 88 ? 9.608 10.343 -18.195 1.00 70.38 88 GLU A C 1
ATOM 683 O O . GLU A 1 88 ? 8.863 10.017 -17.267 1.00 70.38 88 GLU A O 1
ATOM 688 N N . ARG A 1 89 ? 10.940 10.379 -18.052 1.00 71.81 89 ARG A N 1
ATOM 689 C CA . ARG A 1 89 ? 11.623 10.112 -16.779 1.00 71.81 89 ARG A CA 1
ATOM 690 C C . ARG A 1 89 ? 11.191 11.092 -15.698 1.00 71.81 89 ARG A C 1
ATOM 692 O O . ARG A 1 89 ? 10.845 10.629 -14.611 1.00 71.81 89 ARG A O 1
ATOM 699 N N . ASP A 1 90 ? 11.140 12.383 -16.010 1.00 76.56 90 ASP A N 1
ATOM 700 C CA . ASP A 1 90 ? 10.656 13.425 -15.102 1.00 76.56 90 ASP A CA 1
ATOM 701 C C . ASP A 1 90 ? 9.212 13.154 -14.685 1.00 76.56 90 ASP A C 1
ATOM 703 O O . ASP A 1 90 ? 8.882 13.161 -13.501 1.00 76.56 90 ASP A O 1
ATOM 707 N N . THR A 1 91 ? 8.353 12.795 -15.641 1.00 81.25 91 THR A N 1
ATOM 708 C CA . THR A 1 91 ? 6.945 12.474 -15.367 1.00 81.25 91 THR A CA 1
ATOM 709 C C . THR A 1 91 ? 6.806 11.266 -14.434 1.00 81.25 91 THR A C 1
ATOM 711 O O . THR A 1 91 ? 5.993 11.282 -13.505 1.00 81.25 91 THR A O 1
ATOM 714 N N . ARG A 1 92 ? 7.610 10.212 -14.636 1.00 79.75 92 ARG A N 1
ATOM 715 C CA . ARG A 1 92 ? 7.622 9.029 -13.757 1.00 79.75 92 ARG A CA 1
ATOM 716 C C . ARG A 1 92 ? 8.158 9.366 -12.365 1.00 79.75 92 ARG A C 1
ATOM 718 O O . ARG A 1 92 ? 7.573 8.925 -11.379 1.00 79.75 92 ARG A O 1
ATOM 725 N N . ALA A 1 93 ? 9.228 10.156 -12.274 1.00 82.94 93 ALA A N 1
ATOM 726 C CA . ALA A 1 93 ? 9.790 10.599 -11.000 1.00 82.94 93 ALA A CA 1
ATOM 727 C C . ALA A 1 93 ? 8.777 11.434 -10.204 1.00 82.94 93 ALA A C 1
ATOM 729 O O . ALA A 1 93 ? 8.540 11.149 -9.033 1.00 82.94 93 ALA A O 1
ATOM 730 N N . VAL A 1 94 ? 8.103 12.385 -10.857 1.00 85.56 94 VAL A N 1
ATOM 731 C CA . VAL A 1 94 ? 7.025 13.185 -10.258 1.00 85.56 94 VAL A CA 1
ATOM 732 C C . VAL A 1 94 ? 5.862 12.299 -9.808 1.00 85.56 94 VAL A C 1
ATOM 734 O O . VAL A 1 94 ? 5.362 12.466 -8.697 1.00 85.56 94 VAL A O 1
ATOM 737 N N . SER A 1 95 ? 5.459 11.321 -10.626 1.00 87.69 95 SER A N 1
ATOM 738 C CA . SER A 1 95 ? 4.388 10.376 -10.273 1.00 87.69 95 SER A CA 1
ATOM 739 C C . SER A 1 95 ? 4.740 9.559 -9.029 1.00 87.69 95 SER A C 1
ATOM 741 O O . SER A 1 95 ? 3.911 9.423 -8.133 1.00 87.69 95 SER A O 1
ATOM 743 N N . TYR A 1 96 ? 5.978 9.066 -8.941 1.00 89.38 96 TYR A N 1
ATOM 744 C CA . TYR A 1 96 ? 6.476 8.351 -7.768 1.00 89.38 96 TYR A CA 1
ATOM 745 C C . TYR A 1 96 ? 6.532 9.250 -6.524 1.00 89.38 96 TYR A C 1
ATOM 747 O O . TYR A 1 96 ? 6.025 8.861 -5.475 1.00 89.38 96 TYR A O 1
ATOM 755 N N . ILE A 1 97 ? 7.104 10.456 -6.635 1.00 90.31 97 ILE A N 1
ATOM 756 C CA . ILE A 1 97 ? 7.226 11.407 -5.516 1.00 90.31 97 ILE A CA 1
ATOM 757 C C . ILE A 1 97 ? 5.848 11.776 -4.967 1.00 90.31 97 ILE A C 1
ATOM 759 O O . ILE A 1 97 ? 5.655 11.800 -3.752 1.00 90.31 97 ILE A O 1
ATOM 763 N N . ARG A 1 98 ? 4.876 12.025 -5.848 1.00 91.75 98 ARG A N 1
ATOM 764 C CA . ARG A 1 98 ? 3.500 12.308 -5.441 1.00 91.75 98 ARG A CA 1
ATOM 765 C C . ARG A 1 98 ? 2.873 11.110 -4.737 1.00 91.75 98 ARG A C 1
ATOM 767 O O . ARG A 1 98 ? 2.325 11.276 -3.656 1.00 91.75 98 ARG A O 1
ATOM 774 N N . LEU A 1 99 ? 3.015 9.915 -5.311 1.00 91.88 99 LEU A N 1
ATOM 775 C CA . LEU A 1 99 ? 2.477 8.685 -4.737 1.00 91.88 99 LEU A CA 1
ATOM 776 C C . LEU A 1 99 ? 2.990 8.447 -3.313 1.00 91.88 99 LEU A C 1
ATOM 778 O O . LEU A 1 99 ? 2.196 8.246 -2.397 1.00 91.88 99 LEU A O 1
ATOM 782 N N . ILE A 1 100 ? 4.312 8.505 -3.119 1.00 93.56 100 ILE A N 1
ATOM 783 C CA . ILE A 1 100 ? 4.903 8.274 -1.800 1.00 93.56 100 ILE A CA 1
ATOM 784 C C . ILE A 1 100 ? 4.555 9.400 -0.821 1.00 93.56 100 ILE A C 1
ATOM 786 O O . ILE A 1 100 ? 4.308 9.121 0.346 1.00 93.56 100 ILE A O 1
ATOM 790 N N . SER A 1 101 ? 4.482 10.655 -1.271 1.00 94.12 101 SER A N 1
ATOM 791 C CA . SER A 1 101 ? 4.119 11.784 -0.401 1.00 94.12 101 SER A CA 1
ATOM 792 C C . SER A 1 101 ? 2.671 11.682 0.084 1.00 94.12 101 SER A C 1
ATOM 794 O O . SER A 1 101 ? 2.428 11.763 1.288 1.00 94.12 101 SER A O 1
ATOM 796 N N . ASP A 1 102 ? 1.727 11.425 -0.828 1.00 93.44 102 ASP A N 1
ATOM 797 C CA . ASP A 1 102 ? 0.304 11.248 -0.510 1.00 93.44 102 ASP A CA 1
ATOM 798 C C . ASP A 1 102 ? 0.105 10.068 0.462 1.00 93.44 102 ASP A C 1
ATOM 800 O O . ASP A 1 102 ? -0.651 10.161 1.439 1.00 93.44 102 ASP A O 1
ATOM 804 N N . TRP A 1 103 ? 0.844 8.976 0.243 1.00 95.94 103 TRP A N 1
ATOM 805 C CA . TRP A 1 103 ? 0.871 7.822 1.138 1.00 95.94 103 TRP A CA 1
ATOM 806 C C . TRP A 1 103 ? 1.412 8.172 2.531 1.00 95.94 103 TRP A C 1
ATOM 808 O O . TRP A 1 103 ? 0.761 7.871 3.532 1.00 95.94 103 TRP A O 1
ATOM 818 N N . LEU A 1 104 ? 2.571 8.837 2.618 1.00 95.50 104 LEU A N 1
ATOM 819 C CA . LEU A 1 104 ? 3.214 9.193 3.889 1.00 95.50 104 LEU A CA 1
ATOM 820 C C . LEU A 1 104 ? 2.345 10.128 4.746 1.00 95.50 104 LEU A C 1
ATOM 822 O O . LEU A 1 104 ? 2.261 9.957 5.967 1.00 95.50 104 LEU A O 1
ATOM 826 N N . VAL A 1 105 ? 1.655 11.081 4.114 1.00 93.75 105 VAL A N 1
ATOM 827 C CA . VAL A 1 105 ? 0.678 11.945 4.792 1.00 93.75 105 VAL A CA 1
ATOM 828 C C . VAL A 1 105 ? -0.484 11.110 5.317 1.00 93.75 105 VAL A C 1
ATOM 830 O O . VAL A 1 105 ? -0.812 11.175 6.504 1.00 93.75 105 VAL A O 1
ATOM 833 N N . THR A 1 106 ? -1.084 10.281 4.459 1.00 92.00 106 THR A N 1
ATOM 834 C CA . THR A 1 106 ? -2.270 9.508 4.837 1.00 92.00 106 THR A CA 1
ATOM 835 C C . THR A 1 106 ? -1.964 8.510 5.947 1.00 92.00 106 THR A C 1
ATOM 837 O O . THR A 1 106 ? -2.727 8.432 6.911 1.00 92.00 106 THR A O 1
ATOM 840 N N . ARG A 1 107 ? -0.811 7.825 5.900 1.00 95.50 107 ARG A N 1
ATOM 841 C CA . ARG A 1 107 ? -0.418 6.901 6.973 1.00 95.50 107 ARG A CA 1
ATOM 842 C C . ARG A 1 107 ? -0.225 7.569 8.320 1.00 95.50 107 ARG A C 1
ATOM 844 O O . ARG A 1 107 ? -0.617 6.995 9.336 1.00 95.50 107 ARG A O 1
ATOM 851 N N . SER A 1 108 ? 0.315 8.783 8.323 1.00 94.50 108 SER A N 1
ATOM 852 C CA . SER A 1 108 ? 0.557 9.547 9.546 1.00 94.50 108 SER A CA 1
ATOM 853 C C . SER A 1 108 ? -0.759 10.021 10.159 1.00 94.50 108 SER A C 1
ATOM 855 O O . SER A 1 108 ? -0.987 9.846 11.356 1.00 94.50 108 SER A O 1
ATOM 857 N N . VAL A 1 109 ? -1.671 10.544 9.330 1.00 95.06 109 VAL A N 1
ATOM 858 C CA . VAL A 1 109 ? -3.001 10.979 9.782 1.00 95.06 109 VAL A CA 1
ATOM 859 C C . VAL A 1 109 ? -3.821 9.801 10.308 1.00 95.06 109 VAL A C 1
ATOM 861 O O . VAL A 1 109 ? -4.439 9.917 11.366 1.00 95.06 109 VAL A O 1
ATOM 864 N N . THR A 1 110 ? -3.822 8.662 9.611 1.00 94.69 110 THR A N 1
ATOM 865 C CA . THR A 1 110 ? -4.536 7.460 10.068 1.00 94.69 110 THR A CA 1
ATOM 866 C C . THR A 1 110 ? -3.971 6.954 11.392 1.00 94.69 110 THR A C 1
ATOM 868 O O . THR A 1 110 ? -4.745 6.738 12.320 1.00 94.69 110 THR A O 1
ATOM 871 N N . ARG A 1 111 ? -2.640 6.869 11.537 1.00 95.56 111 ARG A N 1
ATOM 872 C CA . ARG A 1 111 ? -2.002 6.469 12.803 1.00 95.56 111 ARG A CA 1
ATOM 873 C C . ARG A 1 111 ? -2.426 7.374 13.955 1.00 95.56 111 ARG A C 1
ATOM 875 O O . ARG A 1 111 ? -2.801 6.875 15.008 1.00 95.56 111 ARG A O 1
ATOM 882 N N . SER A 1 112 ? -2.392 8.691 13.746 1.00 95.25 112 SER A N 1
ATOM 883 C CA . SER A 1 112 ? -2.801 9.658 14.767 1.00 95.25 112 SER A CA 1
ATOM 884 C C . SER A 1 112 ? -4.241 9.417 15.221 1.00 95.25 112 SER A C 1
ATOM 886 O O . SER A 1 112 ? -4.487 9.353 16.421 1.00 95.25 112 SER A O 1
ATOM 888 N N . LYS A 1 113 ? -5.178 9.203 14.289 1.00 95.31 113 LYS A N 1
ATOM 889 C CA . LYS A 1 113 ? -6.573 8.907 14.642 1.00 95.31 113 LYS A CA 1
ATOM 890 C C . LYS A 1 113 ? -6.722 7.581 15.384 1.00 95.31 113 LYS A C 1
ATOM 892 O O . LYS A 1 113 ? -7.482 7.520 16.344 1.00 95.31 113 LYS A O 1
ATOM 897 N N . LEU A 1 114 ? -6.014 6.536 14.959 1.00 95.50 114 LEU A N 1
ATOM 898 C CA . LEU A 1 114 ? -6.060 5.234 15.627 1.00 95.50 114 LEU A CA 1
ATOM 899 C C . LEU A 1 114 ? -5.545 5.327 17.067 1.00 95.50 114 LEU A C 1
ATOM 901 O O . LEU A 1 114 ? -6.219 4.852 17.974 1.00 95.50 114 LEU A O 1
ATOM 905 N N . ALA A 1 115 ? -4.433 6.029 17.292 1.00 94.50 115 ALA A N 1
ATOM 906 C CA . ALA A 1 115 ? -3.894 6.257 18.632 1.00 94.50 115 ALA A CA 1
ATOM 907 C C . ALA A 1 115 ? -4.849 7.072 19.527 1.00 94.50 115 ALA A C 1
ATOM 909 O O . ALA A 1 115 ? -4.944 6.819 20.725 1.00 94.50 115 ALA A O 1
ATOM 910 N N . THR A 1 116 ? -5.580 8.037 18.959 1.00 94.00 116 THR A N 1
ATOM 911 C CA . THR A 1 116 ? -6.563 8.840 19.704 1.00 94.00 116 THR A CA 1
ATOM 912 C C . THR A 1 116 ? -7.820 8.050 20.061 1.00 94.00 116 THR A C 1
ATOM 914 O O . THR A 1 116 ? -8.296 8.137 21.190 1.00 94.00 116 THR A O 1
ATOM 917 N N . TYR A 1 117 ? -8.381 7.307 19.107 1.00 94.19 117 TYR A N 1
ATOM 918 C CA . TYR A 1 117 ? -9.708 6.704 19.253 1.00 94.19 117 TYR A CA 1
ATOM 919 C C . TYR A 1 117 ? -9.690 5.240 19.692 1.00 94.19 117 TYR A C 1
ATOM 921 O O . TYR A 1 117 ? -10.708 4.751 20.172 1.00 94.19 117 TYR A O 1
ATOM 929 N N . PHE A 1 118 ? -8.555 4.550 19.583 1.00 94.94 118 PHE A N 1
ATOM 930 C CA . PHE A 1 118 ? -8.402 3.156 20.003 1.00 94.94 118 PHE A CA 1
ATOM 931 C C . PHE A 1 118 ? -7.211 2.945 20.964 1.00 94.94 118 PHE A C 1
ATOM 933 O O . PHE A 1 118 ? -6.442 1.998 20.776 1.00 94.94 118 PHE A O 1
ATOM 940 N N . PRO A 1 119 ? -7.055 3.772 22.020 1.00 93.12 119 PRO A N 1
ATOM 941 C CA . PRO A 1 119 ? -5.860 3.792 22.873 1.00 93.12 119 PRO A CA 1
ATOM 942 C C . PRO A 1 119 ? -5.652 2.518 23.705 1.00 93.12 119 PRO A C 1
ATOM 944 O O . PRO A 1 119 ? -4.562 2.288 24.215 1.00 93.12 119 PRO A O 1
ATOM 947 N N . GLN A 1 120 ? -6.693 1.698 23.877 1.00 90.19 120 GLN A N 1
ATOM 948 C CA . GLN A 1 120 ? -6.629 0.423 24.605 1.00 90.19 120 GLN A CA 1
ATOM 949 C C . GLN A 1 120 ? -6.459 -0.790 23.677 1.00 90.19 120 GLN A C 1
ATOM 951 O O . GLN A 1 120 ? -6.467 -1.930 24.135 1.00 90.19 120 GLN A O 1
ATOM 956 N N . SER A 1 121 ? -6.340 -0.559 22.370 1.00 92.69 121 SER A N 1
ATOM 957 C CA . SER A 1 121 ? -6.129 -1.604 21.371 1.00 92.69 121 SER A CA 1
ATOM 958 C C . SER A 1 121 ? -4.705 -1.546 20.821 1.00 92.69 121 SER A C 1
ATOM 960 O O . SER A 1 121 ? -4.008 -0.553 20.987 1.00 92.69 121 SER A O 1
ATOM 962 N N . LYS A 1 122 ? -4.307 -2.587 20.087 1.00 94.81 122 LYS A N 1
ATOM 963 C CA . LYS A 1 122 ? -3.050 -2.618 19.326 1.00 94.81 122 LYS A CA 1
ATOM 964 C C . LYS A 1 122 ? -3.179 -2.113 1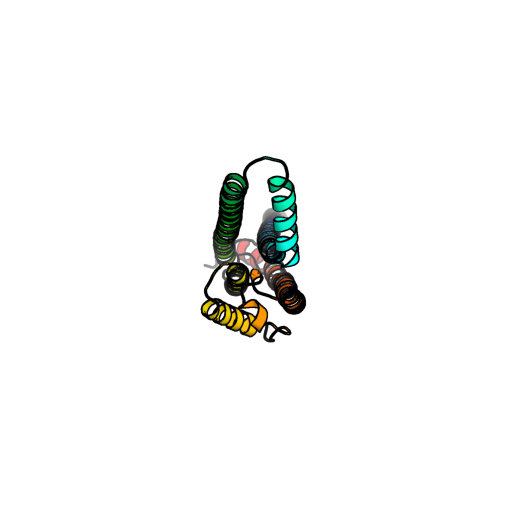7.881 1.00 94.81 122 LYS A C 1
ATOM 966 O O . LYS A 1 122 ? -2.248 -2.259 17.101 1.00 94.81 122 LYS A O 1
ATOM 971 N N . VAL A 1 123 ? -4.327 -1.544 17.504 1.00 94.62 123 VAL A N 1
ATOM 972 C CA . VAL A 1 123 ? -4.653 -1.225 16.103 1.00 94.62 123 VAL A CA 1
ATOM 973 C C . VAL A 1 123 ? -3.739 -0.146 15.514 1.00 94.62 123 VAL A C 1
ATOM 975 O O . VAL A 1 123 ? -3.437 -0.186 14.325 1.00 94.62 123 VAL A O 1
ATOM 978 N N . ASP A 1 124 ? -3.266 0.814 16.310 1.00 94.94 124 ASP A N 1
ATOM 979 C CA . ASP A 1 124 ? -2.322 1.837 15.842 1.00 94.94 124 ASP A CA 1
ATOM 980 C C . ASP A 1 124 ? -0.921 1.258 15.562 1.00 94.94 124 ASP A C 1
ATOM 982 O O . ASP A 1 124 ? -0.260 1.665 14.598 1.00 94.94 124 ASP A O 1
ATOM 986 N N . MET A 1 125 ? -0.487 0.291 16.377 1.00 95.06 125 MET A N 1
ATOM 987 C CA . MET A 1 125 ? 0.754 -0.459 16.191 1.00 95.06 125 MET A CA 1
ATOM 988 C C . MET A 1 125 ? 0.650 -1.389 14.984 1.00 95.06 125 MET A C 1
ATOM 990 O O . MET A 1 125 ? 1.506 -1.309 14.105 1.00 95.06 125 MET A O 1
ATOM 994 N N . ASP A 1 126 ? -0.425 -2.179 14.892 1.00 95.31 126 ASP A N 1
ATOM 995 C CA . ASP A 1 126 ? -0.692 -3.055 13.746 1.00 95.31 126 ASP A CA 1
ATOM 996 C C . ASP A 1 126 ? -0.744 -2.228 12.441 1.00 95.31 126 ASP A C 1
ATOM 998 O O . ASP A 1 126 ? -0.137 -2.592 11.436 1.00 95.31 126 ASP A O 1
ATOM 1002 N N . TRP A 1 127 ? -1.403 -1.059 12.458 1.00 95.94 127 TRP A N 1
ATOM 1003 C CA . TRP A 1 127 ? -1.419 -0.133 11.319 1.00 95.94 127 TRP A CA 1
ATOM 1004 C C . TRP A 1 127 ? -0.026 0.367 10.953 1.00 95.94 127 TRP A C 1
ATOM 1006 O O . TRP A 1 127 ? 0.296 0.501 9.773 1.00 95.94 127 TRP A O 1
ATOM 1016 N N . THR A 1 128 ? 0.785 0.706 11.954 1.00 96.31 128 THR A N 1
ATOM 1017 C CA . THR A 1 128 ? 2.136 1.221 11.727 1.00 96.31 128 THR A CA 1
ATOM 1018 C C . THR A 1 128 ? 2.992 0.177 11.030 1.00 96.31 128 THR A C 1
ATOM 1020 O O . THR A 1 128 ? 3.610 0.510 10.018 1.00 96.31 128 THR A O 1
ATOM 1023 N N . ASP A 1 129 ? 2.972 -1.055 11.539 1.00 95.31 129 ASP A N 1
ATOM 1024 C CA . ASP A 1 129 ? 3.736 -2.174 10.997 1.00 95.31 129 ASP A CA 1
ATOM 1025 C C . ASP A 1 129 ? 3.324 -2.459 9.549 1.00 95.31 129 ASP A C 1
ATOM 1027 O O . ASP A 1 129 ? 4.136 -2.375 8.627 1.00 95.31 129 ASP A O 1
ATOM 1031 N N . TYR A 1 130 ? 2.028 -2.635 9.305 1.00 96.25 130 TYR A N 1
ATOM 1032 C CA . TYR A 1 130 ? 1.482 -2.784 7.960 1.00 96.25 130 TYR A CA 1
ATOM 1033 C C . TYR A 1 130 ? 1.876 -1.631 7.016 1.00 96.25 130 TYR A C 1
ATOM 1035 O O . TYR A 1 130 ? 2.342 -1.839 5.889 1.00 96.25 130 TYR A O 1
ATOM 1043 N N . ALA A 1 131 ? 1.726 -0.381 7.467 1.00 97.19 131 ALA A N 1
ATOM 1044 C CA . ALA A 1 131 ? 2.006 0.785 6.641 1.00 97.19 131 ALA A CA 1
ATOM 1045 C C . ALA A 1 131 ? 3.503 0.937 6.315 1.00 97.19 131 ALA A C 1
ATOM 1047 O O . ALA A 1 131 ? 3.857 1.488 5.264 1.00 97.19 131 ALA A O 1
ATOM 1048 N N . ASP A 1 132 ? 4.395 0.462 7.184 1.00 97.00 132 ASP A N 1
ATOM 1049 C CA . ASP A 1 132 ? 5.823 0.371 6.888 1.00 97.00 132 ASP A CA 1
ATOM 1050 C C . ASP A 1 132 ? 6.094 -0.637 5.767 1.00 97.00 132 ASP A C 1
ATOM 1052 O O . ASP A 1 132 ? 6.839 -0.319 4.837 1.00 97.00 132 ASP A O 1
ATOM 1056 N N . HIS A 1 133 ? 5.410 -1.779 5.748 1.00 95.94 133 HIS A N 1
ATOM 1057 C CA . HIS A 1 133 ? 5.558 -2.773 4.682 1.00 95.94 133 HIS A CA 1
ATOM 1058 C C . HIS A 1 133 ? 5.004 -2.294 3.335 1.00 95.94 133 HIS A C 1
ATOM 1060 O O . HIS A 1 133 ? 5.687 -2.418 2.315 1.00 95.94 133 HIS A O 1
ATOM 1066 N N . VAL A 1 134 ? 3.855 -1.611 3.309 1.00 97.31 134 VAL A N 1
ATOM 1067 C CA . VAL A 1 134 ? 3.390 -0.921 2.088 1.00 97.31 134 VAL A CA 1
ATOM 1068 C C . VAL A 1 134 ? 4.415 0.124 1.629 1.00 97.31 134 VAL A C 1
ATOM 1070 O O . VAL A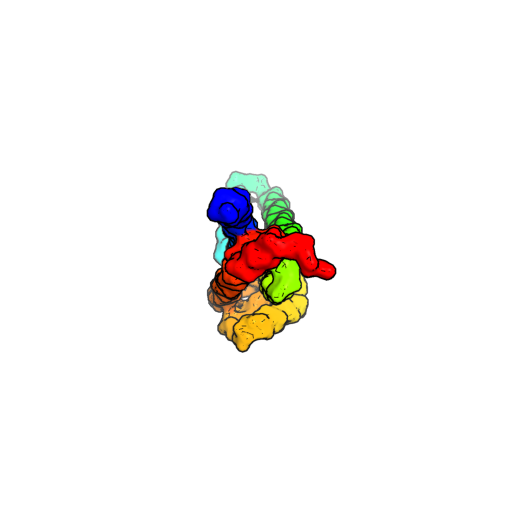 1 134 ? 4.700 0.241 0.437 1.00 97.31 134 VAL A O 1
ATOM 1073 N N . THR A 1 135 ? 5.040 0.853 2.560 1.00 97.44 135 THR A N 1
ATOM 1074 C CA . THR A 1 135 ? 6.098 1.825 2.233 1.00 97.44 135 THR A CA 1
ATOM 1075 C C . THR A 1 135 ? 7.311 1.145 1.589 1.00 97.44 135 THR A C 1
ATOM 1077 O O . THR A 1 135 ? 7.858 1.664 0.613 1.00 97.44 135 THR A O 1
ATOM 1080 N N . LEU A 1 136 ? 7.740 -0.009 2.107 1.00 96.62 136 LEU A N 1
ATOM 1081 C CA . LEU A 1 136 ? 8.830 -0.795 1.526 1.00 96.62 136 LEU A CA 1
ATOM 1082 C C . LEU A 1 136 ? 8.479 -1.284 0.120 1.00 96.62 136 LEU A C 1
ATOM 1084 O O . LEU A 1 136 ? 9.304 -1.145 -0.782 1.00 96.62 136 LEU A O 1
ATOM 1088 N N . TYR A 1 137 ? 7.252 -1.765 -0.084 1.00 95.56 137 TYR A N 1
ATOM 1089 C CA . TYR A 1 137 ? 6.762 -2.181 -1.396 1.00 95.56 137 TYR A CA 1
ATOM 1090 C C . TYR A 1 137 ? 6.809 -1.035 -2.417 1.00 95.56 137 TYR A C 1
ATOM 1092 O O . TYR A 1 137 ? 7.427 -1.173 -3.471 1.00 95.56 137 TYR A O 1
ATOM 1100 N N . VAL A 1 138 ? 6.288 0.148 -2.070 1.00 94.88 138 VAL A N 1
ATOM 1101 C CA . VAL A 1 138 ? 6.381 1.347 -2.928 1.00 94.88 138 VAL A CA 1
ATOM 1102 C C . VAL A 1 138 ? 7.840 1.672 -3.261 1.00 94.88 138 VAL A C 1
ATOM 1104 O O . VAL A 1 138 ? 8.180 1.972 -4.407 1.00 94.88 138 VAL A O 1
ATOM 1107 N N . ARG A 1 139 ? 8.742 1.575 -2.278 1.00 94.19 139 ARG A N 1
ATOM 1108 C CA . ARG A 1 139 ? 10.174 1.850 -2.470 1.00 94.19 139 ARG A CA 1
ATOM 1109 C C . ARG A 1 139 ? 10.866 0.852 -3.400 1.00 94.19 139 ARG A C 1
ATOM 1111 O O . ARG A 1 139 ? 11.889 1.228 -3.981 1.00 94.19 139 ARG A O 1
ATOM 1118 N N . LEU A 1 140 ? 10.332 -0.353 -3.613 1.00 93.12 140 LEU A N 1
ATOM 1119 C CA . LEU A 1 140 ? 10.859 -1.287 -4.619 1.00 93.12 140 LEU A CA 1
ATOM 1120 C C . LEU A 1 140 ? 10.686 -0.755 -6.045 1.00 93.12 140 LEU A C 1
ATOM 1122 O O . LEU A 1 140 ? 11.574 -0.957 -6.878 1.00 93.12 140 LEU A O 1
ATOM 1126 N N . ALA A 1 141 ? 9.611 -0.008 -6.314 1.00 89.19 141 ALA A N 1
ATOM 1127 C CA . ALA A 1 141 ? 9.362 0.604 -7.622 1.00 89.19 141 ALA A CA 1
ATOM 1128 C C . ALA A 1 141 ? 10.291 1.793 -7.931 1.00 89.19 141 ALA A C 1
ATOM 1130 O O . ALA A 1 141 ? 10.405 2.232 -9.077 1.00 89.19 141 ALA A O 1
ATOM 1131 N N . SER A 1 142 ? 10.990 2.319 -6.925 1.00 86.88 142 SER A N 1
ATOM 1132 C CA . SER A 1 142 ? 11.947 3.409 -7.111 1.00 86.88 142 SER A CA 1
ATOM 1133 C C . SER A 1 142 ? 13.265 2.947 -7.759 1.00 86.88 142 SER A C 1
ATOM 1135 O O . SER A 1 142 ? 13.533 1.758 -7.953 1.00 86.88 142 SER A O 1
ATOM 1137 N N . ARG A 1 143 ? 14.148 3.906 -8.062 1.00 85.25 143 ARG A N 1
ATOM 1138 C CA . ARG A 1 143 ? 15.500 3.656 -8.597 1.00 85.25 143 ARG A CA 1
ATOM 1139 C C . ARG A 1 143 ? 16.561 3.443 -7.512 1.00 85.25 143 ARG A C 1
ATOM 1141 O O . ARG A 1 143 ? 17.722 3.780 -7.724 1.00 85.25 143 ARG A O 1
ATOM 1148 N N . ASN A 1 144 ? 16.170 2.897 -6.364 1.00 89.31 144 ASN A N 1
ATOM 1149 C CA . ASN A 1 144 ? 17.117 2.573 -5.301 1.00 89.31 144 ASN A CA 1
ATOM 1150 C C . ASN A 1 144 ? 18.160 1.537 -5.767 1.00 89.31 144 ASN A C 1
ATOM 1152 O O . ASN A 1 144 ? 17.837 0.694 -6.616 1.00 89.31 144 ASN A O 1
ATOM 1156 N N . PRO A 1 145 ? 19.395 1.579 -5.228 1.00 93.44 145 PRO A N 1
ATOM 1157 C CA . PRO A 1 145 ? 20.413 0.571 -5.502 1.00 93.44 145 PRO A CA 1
ATOM 1158 C C . PRO A 1 145 ? 19.905 -0.845 -5.220 1.00 93.44 145 PRO A C 1
ATOM 1160 O O . PRO A 1 145 ? 19.152 -1.061 -4.272 1.00 93.44 145 PRO A O 1
ATOM 1163 N N . GLU A 1 146 ? 20.359 -1.823 -6.008 1.00 92.38 146 GLU A N 1
ATOM 1164 C CA . GLU A 1 146 ? 19.922 -3.222 -5.880 1.00 92.38 146 GLU A CA 1
ATOM 1165 C C . GLU A 1 146 ? 20.126 -3.762 -4.458 1.00 92.38 146 GLU A C 1
ATOM 1167 O O . GLU A 1 146 ? 19.240 -4.423 -3.926 1.00 92.38 146 GLU A O 1
ATOM 1172 N N . GLN A 1 147 ? 21.251 -3.433 -3.812 1.00 93.75 147 GLN A N 1
ATOM 1173 C CA . GLN A 1 147 ? 21.507 -3.851 -2.433 1.00 93.75 147 GLN A CA 1
ATOM 1174 C C . GLN A 1 147 ? 20.441 -3.322 -1.467 1.00 93.75 147 GLN A C 1
ATOM 1176 O O . GLN A 1 147 ? 19.900 -4.079 -0.673 1.00 93.75 147 GLN A O 1
ATOM 1181 N N . GLN A 1 148 ? 20.064 -2.052 -1.600 1.00 95.12 148 GLN A N 1
ATOM 1182 C CA . GLN A 1 148 ? 19.032 -1.456 -0.760 1.00 95.12 148 GLN A CA 1
ATOM 1183 C C . GLN A 1 148 ? 17.657 -2.098 -1.008 1.00 95.12 148 GLN A C 1
ATOM 1185 O O . GLN A 1 148 ? 16.882 -2.304 -0.078 1.00 95.12 148 GLN A O 1
ATOM 1190 N N . LYS A 1 149 ? 17.354 -2.466 -2.261 1.00 95.31 149 LYS A N 1
ATOM 1191 C CA . LYS A 1 149 ? 16.132 -3.215 -2.582 1.00 95.31 149 LYS A CA 1
ATOM 1192 C C . LYS A 1 149 ? 16.139 -4.621 -1.984 1.00 95.31 149 LYS A C 1
ATOM 1194 O O . LYS A 1 149 ? 15.093 -5.069 -1.529 1.00 95.31 149 LYS A O 1
ATOM 1199 N N . LYS A 1 150 ? 17.292 -5.301 -1.940 1.00 95.38 150 LYS A N 1
ATOM 1200 C CA . LYS A 1 150 ? 17.430 -6.596 -1.248 1.00 95.38 150 LYS A CA 1
ATOM 1201 C C . LYS A 1 150 ? 17.101 -6.465 0.235 1.00 95.38 150 LYS A C 1
ATOM 1203 O O . LYS A 1 150 ? 16.369 -7.304 0.750 1.00 95.38 150 LYS A O 1
ATOM 1208 N N . ASP A 1 151 ? 17.558 -5.400 0.886 1.00 95.69 151 ASP A N 1
ATOM 1209 C CA . ASP A 1 151 ? 17.253 -5.153 2.298 1.00 95.69 151 ASP A CA 1
ATOM 1210 C C . ASP A 1 151 ? 15.743 -4.934 2.511 1.00 95.69 151 ASP A C 1
ATOM 1212 O O . ASP A 1 151 ? 15.148 -5.522 3.414 1.00 95.69 151 ASP A O 1
ATOM 1216 N N . PHE A 1 152 ? 15.085 -4.162 1.635 1.00 95.62 152 PHE A N 1
ATOM 1217 C CA . PHE A 1 152 ? 13.626 -3.981 1.685 1.00 95.62 152 PHE A CA 1
ATOM 1218 C C . PHE A 1 152 ? 12.869 -5.291 1.485 1.00 95.62 152 PHE A C 1
ATOM 1220 O O . PHE A 1 152 ? 11.912 -5.568 2.207 1.00 95.62 152 PHE A O 1
ATOM 1227 N N . LEU A 1 153 ? 13.302 -6.105 0.523 1.00 94.94 153 LEU A N 1
ATOM 1228 C CA . LEU A 1 153 ? 12.685 -7.397 0.262 1.00 94.94 153 LEU A CA 1
ATOM 1229 C C . LEU A 1 153 ? 12.860 -8.363 1.424 1.00 94.94 153 LEU A C 1
ATOM 1231 O O . LEU A 1 153 ? 11.924 -9.082 1.741 1.00 94.94 153 LEU A O 1
ATOM 1235 N N . GLN A 1 154 ? 14.016 -8.372 2.087 1.00 95.00 154 GLN A N 1
ATOM 1236 C CA . GLN A 1 154 ? 14.202 -9.199 3.276 1.00 95.00 154 GLN A CA 1
ATOM 1237 C C . GLN A 1 154 ? 13.220 -8.818 4.383 1.00 95.00 154 GLN A C 1
ATOM 1239 O O . GLN A 1 154 ? 12.657 -9.708 5.016 1.00 95.00 154 GL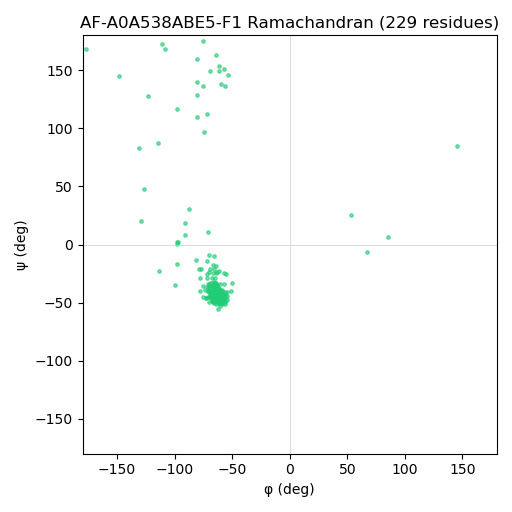N A O 1
ATOM 1244 N N . SER A 1 155 ? 12.986 -7.523 4.607 1.00 95.00 155 SER A N 1
ATOM 1245 C CA . SER A 1 155 ? 11.969 -7.071 5.562 1.00 95.00 155 SER A CA 1
ATOM 1246 C C . SER A 1 155 ? 10.561 -7.505 5.141 1.00 95.00 155 SER A C 1
ATOM 1248 O O . SER A 1 155 ? 9.832 -8.058 5.957 1.00 95.00 155 SER A O 1
ATOM 1250 N N . LEU A 1 156 ? 10.206 -7.358 3.859 1.00 94.25 156 LEU A N 1
ATOM 1251 C CA . LEU A 1 156 ? 8.918 -7.827 3.329 1.00 94.25 156 LEU A CA 1
ATOM 1252 C C . LEU A 1 156 ? 8.742 -9.344 3.469 1.00 94.25 156 LEU A C 1
ATOM 1254 O O . LEU A 1 156 ? 7.687 -9.796 3.888 1.00 94.25 156 LEU A O 1
ATOM 1258 N N . VAL A 1 157 ? 9.768 -10.141 3.172 1.00 92.94 157 VAL A N 1
ATOM 1259 C CA . VAL A 1 157 ? 9.729 -11.606 3.308 1.00 92.94 157 VAL A CA 1
ATOM 1260 C C . VAL A 1 157 ? 9.569 -12.033 4.766 1.00 92.94 157 VAL A C 1
ATOM 1262 O O . VAL A 1 157 ? 8.829 -12.976 5.039 1.00 92.94 157 VAL A O 1
ATOM 1265 N N . ARG A 1 158 ? 10.218 -11.338 5.710 1.00 93.94 158 ARG A N 1
ATOM 1266 C CA . ARG A 1 158 ? 10.010 -11.587 7.145 1.00 93.94 158 ARG A CA 1
ATOM 1267 C C . ARG A 1 158 ? 8.568 -11.304 7.555 1.00 93.94 158 ARG A C 1
ATOM 1269 O O . ARG A 1 158 ? 7.999 -12.109 8.280 1.00 93.94 158 ARG A O 1
ATOM 1276 N N . TYR A 1 159 ? 7.988 -10.212 7.061 1.00 91.94 159 TYR A N 1
ATOM 1277 C CA . TYR A 1 159 ? 6.595 -9.850 7.323 1.00 91.94 159 TYR A CA 1
ATOM 1278 C C . TYR A 1 159 ? 5.601 -10.859 6.747 1.00 91.94 159 TYR A C 1
ATOM 1280 O O . TYR A 1 159 ? 4.704 -11.324 7.438 1.00 91.94 159 TYR A O 1
ATOM 1288 N N . LEU A 1 160 ? 5.825 -11.276 5.500 1.00 89.56 160 LEU A N 1
ATOM 1289 C CA . LEU A 1 160 ? 5.030 -12.296 4.814 1.00 89.56 160 LEU A CA 1
ATOM 1290 C C . LEU A 1 160 ? 5.063 -13.662 5.509 1.00 89.56 160 LEU A C 1
ATOM 1292 O O . LEU A 1 160 ? 4.231 -14.520 5.216 1.00 89.56 160 LEU A O 1
ATOM 1296 N N . GLY A 1 161 ? 6.097 -13.931 6.311 1.00 91.06 161 GLY A N 1
ATOM 1297 C CA . GLY A 1 161 ? 6.402 -15.256 6.852 1.00 91.06 161 GLY A CA 1
ATOM 1298 C C . GLY A 1 161 ? 6.840 -16.286 5.800 1.00 91.06 161 GLY A C 1
ATOM 1299 O O . GLY A 1 161 ? 7.255 -17.388 6.155 1.00 91.06 161 GLY A O 1
ATOM 1300 N N . ARG A 1 162 ? 6.779 -15.950 4.503 1.00 88.00 162 ARG A N 1
ATOM 1301 C CA . ARG A 1 162 ? 7.221 -16.797 3.390 1.00 88.00 162 ARG A CA 1
ATOM 1302 C C . ARG A 1 162 ? 7.745 -15.972 2.222 1.00 88.00 162 ARG A C 1
ATOM 1304 O O . ARG A 1 162 ? 7.222 -14.905 1.907 1.00 88.00 162 ARG A O 1
ATOM 1311 N N . ALA A 1 163 ? 8.761 -16.503 1.550 1.00 89.62 163 ALA A N 1
ATOM 1312 C CA . ALA A 1 163 ? 9.318 -15.896 0.351 1.00 89.62 163 ALA A CA 1
ATOM 1313 C C . ALA A 1 163 ? 8.458 -16.239 -0.883 1.00 89.62 163 ALA A C 1
ATOM 1315 O O . ALA A 1 163 ? 8.186 -17.423 -1.111 1.00 89.62 163 ALA A O 1
ATOM 1316 N N . PRO A 1 164 ? 8.041 -15.247 -1.691 1.00 88.44 164 PRO A N 1
ATOM 1317 C CA . PRO A 1 164 ? 7.421 -15.506 -2.987 1.00 88.44 164 PRO A CA 1
ATOM 1318 C C . PRO A 1 164 ? 8.384 -16.254 -3.930 1.00 88.44 164 PRO A C 1
ATOM 1320 O O . PRO A 1 164 ? 9.601 -16.086 -3.815 1.00 88.44 164 PRO A O 1
ATOM 1323 N N . PRO A 1 165 ? 7.885 -17.033 -4.904 1.00 89.31 165 PRO A N 1
ATOM 1324 C CA . PRO A 1 165 ? 8.728 -17.581 -5.964 1.00 89.31 165 PRO A CA 1
ATOM 1325 C C . PRO A 1 165 ? 9.479 -16.469 -6.709 1.00 89.31 165 PRO A C 1
ATOM 1327 O O . PRO A 1 165 ? 8.891 -15.437 -7.023 1.00 89.31 165 PRO A O 1
ATOM 1330 N N . ASP A 1 166 ? 10.769 -16.679 -6.985 1.00 93.00 166 ASP A N 1
ATOM 1331 C CA . ASP A 1 166 ? 11.638 -15.732 -7.703 1.00 93.00 166 ASP A CA 1
ATOM 1332 C C . ASP A 1 166 ? 11.666 -14.299 -7.108 1.00 93.00 166 ASP A C 1
ATOM 1334 O O . ASP A 1 166 ? 11.947 -13.329 -7.822 1.00 93.00 166 ASP A O 1
ATOM 1338 N N . TRP A 1 167 ? 11.387 -14.132 -5.807 1.00 92.25 167 TRP A N 1
ATOM 1339 C CA . TRP A 1 167 ? 11.339 -12.822 -5.139 1.00 92.25 167 TRP A CA 1
ATOM 1340 C C . TRP A 1 167 ? 12.644 -12.025 -5.261 1.00 92.25 167 TRP A C 1
ATOM 1342 O O . TRP A 1 167 ? 12.621 -10.796 -5.238 1.00 92.25 167 TRP A O 1
ATOM 1352 N N . GLU A 1 168 ? 13.786 -12.685 -5.461 1.00 93.69 168 GLU A N 1
ATOM 1353 C CA . GLU A 1 168 ? 15.076 -12.031 -5.676 1.00 93.69 168 GLU A CA 1
ATOM 1354 C C . GLU A 1 168 ? 15.093 -11.185 -6.959 1.00 93.69 168 GLU A C 1
ATOM 1356 O O . GLU A 1 168 ? 15.879 -10.239 -7.077 1.00 93.69 168 GLU A O 1
ATOM 1361 N N . LEU A 1 169 ? 14.223 -11.491 -7.931 1.00 95.06 169 LEU A N 1
ATOM 1362 C CA . LEU A 1 169 ? 14.072 -10.679 -9.137 1.00 95.06 169 LEU A CA 1
ATOM 1363 C C . LEU A 1 169 ? 13.527 -9.288 -8.818 1.00 95.06 169 LEU A C 1
ATOM 1365 O O . LEU A 1 169 ? 13.886 -8.345 -9.522 1.00 95.06 169 LEU A O 1
ATOM 1369 N N . LEU A 1 170 ? 12.745 -9.130 -7.747 1.00 94.81 170 LEU A N 1
ATOM 1370 C CA . LEU A 1 170 ? 12.170 -7.845 -7.341 1.00 94.81 170 LEU A CA 1
ATOM 1371 C C . LEU A 1 170 ? 13.235 -6.813 -6.934 1.00 94.81 170 LEU A C 1
ATOM 1373 O O . LEU A 1 170 ? 12.975 -5.610 -6.935 1.00 94.81 170 LEU A O 1
ATOM 1377 N N . ALA A 1 171 ? 14.460 -7.261 -6.630 1.00 95.50 171 ALA A N 1
ATOM 1378 C CA . ALA A 1 171 ? 15.581 -6.370 -6.345 1.00 95.50 171 ALA A CA 1
ATOM 1379 C C . ALA A 1 171 ? 16.175 -5.750 -7.616 1.00 95.50 171 ALA A C 1
ATOM 1381 O O . ALA A 1 171 ? 16.866 -4.731 -7.553 1.00 95.50 171 ALA A O 1
ATOM 1382 N N . LYS A 1 172 ? 15.948 -6.376 -8.774 1.00 94.06 172 LYS A N 1
ATOM 1383 C CA . LYS A 1 172 ? 16.571 -5.982 -10.037 1.00 94.06 172 LYS A CA 1
ATOM 1384 C C . LYS A 1 172 ? 15.844 -4.795 -10.653 1.00 94.06 172 LYS A C 1
ATOM 1386 O O . LYS A 1 172 ? 14.688 -4.511 -10.354 1.00 94.06 172 LYS A O 1
ATOM 1391 N N . ASP A 1 173 ? 16.534 -4.084 -11.542 1.00 90.00 173 ASP A N 1
ATOM 1392 C CA . ASP A 1 173 ? 15.874 -3.084 -12.380 1.00 90.00 173 ASP A CA 1
ATOM 1393 C C . ASP A 1 173 ? 15.016 -3.819 -13.424 1.00 90.00 173 ASP A C 1
ATOM 1395 O O . ASP A 1 173 ? 15.595 -4.468 -14.304 1.00 90.00 173 ASP A O 1
ATOM 1399 N N . PRO A 1 174 ? 13.673 -3.726 -13.367 1.00 89.62 174 PRO A N 1
ATOM 1400 C CA . PRO A 1 174 ? 12.777 -4.422 -14.296 1.00 89.62 174 PRO A CA 1
ATOM 1401 C C . PRO A 1 174 ? 13.081 -4.105 -15.763 1.00 89.62 174 PRO A C 1
ATOM 1403 O O . PRO A 1 174 ? 12.871 -4.938 -16.643 1.00 89.62 174 PRO A O 1
ATOM 1406 N N . ARG A 1 175 ? 13.689 -2.941 -16.026 1.00 84.69 175 ARG A N 1
ATOM 1407 C CA . ARG A 1 175 ? 14.075 -2.517 -17.374 1.00 84.69 175 ARG A CA 1
ATOM 1408 C C . ARG A 1 175 ? 15.211 -3.323 -17.988 1.00 84.69 175 ARG A C 1
ATOM 1410 O O . ARG A 1 175 ? 15.371 -3.320 -19.202 1.00 84.69 175 ARG A O 1
ATOM 1417 N N . LYS A 1 176 ? 16.006 -3.987 -17.150 1.00 88.88 176 LYS A N 1
ATOM 1418 C CA . LYS A 1 176 ? 17.156 -4.802 -17.557 1.00 88.88 176 LYS A CA 1
ATOM 1419 C C . LYS A 1 176 ? 16.819 -6.291 -17.622 1.00 88.88 176 LYS A C 1
ATOM 1421 O O . LYS A 1 176 ? 17.704 -7.101 -17.887 1.00 88.88 176 LYS A O 1
ATOM 1426 N N . LEU A 1 177 ? 15.573 -6.665 -17.333 1.00 91.25 177 LEU A N 1
ATOM 1427 C CA . LEU A 1 177 ? 15.142 -8.055 -17.353 1.00 91.25 177 LEU A CA 1
ATOM 1428 C C . LEU A 1 177 ? 14.836 -8.499 -18.785 1.00 91.25 177 LEU A C 1
ATOM 1430 O O . LEU A 1 177 ? 14.216 -7.777 -19.562 1.00 91.25 177 LEU A O 1
ATOM 1434 N N . SER A 1 178 ? 15.232 -9.725 -19.123 1.00 92.12 178 SER A N 1
ATOM 1435 C CA . SER A 1 178 ? 14.701 -10.402 -20.312 1.00 92.12 178 SER A CA 1
ATOM 1436 C C . SER A 1 178 ? 13.197 -10.653 -20.164 1.00 92.12 178 SER A C 1
ATOM 1438 O O . SER A 1 178 ? 12.670 -10.665 -19.051 1.00 92.12 178 SER A O 1
ATOM 1440 N N . LYS A 1 179 ? 12.496 -10.930 -21.270 1.00 89.38 179 LYS A N 1
ATOM 1441 C CA . LYS A 1 179 ? 11.052 -11.221 -21.246 1.00 89.38 179 LYS A CA 1
ATOM 1442 C C . LYS A 1 179 ? 10.687 -12.357 -20.277 1.00 89.38 179 LYS A C 1
ATOM 1444 O O . LYS A 1 179 ? 9.764 -12.199 -19.486 1.00 89.38 179 LYS A O 1
ATOM 1449 N N . SER A 1 180 ? 11.444 -13.458 -20.266 1.00 92.50 180 SER A N 1
ATOM 1450 C CA . SER A 1 180 ? 11.191 -14.587 -19.353 1.00 92.50 180 SER A CA 1
ATOM 1451 C C . SER A 1 180 ? 11.487 -14.261 -17.884 1.00 92.50 180 SER A C 1
ATOM 1453 O O . SER A 1 180 ? 10.813 -14.767 -16.988 1.00 92.50 180 SER A O 1
ATOM 1455 N N . GLN A 1 181 ? 12.482 -13.412 -17.609 1.00 94.75 181 GLN A N 1
ATOM 1456 C CA . GLN A 1 181 ? 12.739 -12.923 -16.252 1.00 94.75 181 GLN A CA 1
ATOM 1457 C C . GLN A 1 181 ? 11.653 -11.947 -15.803 1.00 94.75 181 GLN A C 1
ATOM 1459 O O . GLN A 1 181 ? 11.215 -12.030 -14.663 1.00 94.75 181 GLN A O 1
ATOM 1464 N N . TYR A 1 182 ? 11.193 -11.065 -16.693 1.00 93.75 182 TYR A N 1
ATOM 1465 C CA . TYR A 1 182 ? 10.125 -10.120 -16.390 1.00 93.75 182 TYR A CA 1
ATOM 1466 C C . TYR A 1 182 ? 8.816 -10.838 -16.050 1.00 93.75 182 TYR A C 1
ATOM 1468 O O . TYR A 1 182 ? 8.162 -10.467 -15.086 1.00 93.75 182 TYR A O 1
ATOM 1476 N N . SER A 1 183 ? 8.455 -11.906 -16.769 1.00 93.25 183 SER A N 1
ATOM 1477 C CA . SER A 1 183 ? 7.261 -12.694 -16.433 1.00 93.25 183 SER A CA 1
ATOM 1478 C C . SER A 1 183 ? 7.314 -13.267 -15.013 1.00 93.25 183 SER A C 1
ATOM 1480 O O . SER A 1 183 ? 6.330 -13.175 -14.290 1.00 93.25 183 SER A O 1
ATOM 1482 N N . ARG A 1 184 ? 8.462 -13.802 -14.576 1.00 95.44 184 ARG A N 1
ATOM 1483 C CA . ARG A 1 184 ? 8.635 -14.302 -13.197 1.00 95.44 184 ARG A CA 1
ATOM 1484 C C . ARG A 1 184 ? 8.652 -13.178 -12.164 1.00 95.44 184 ARG A C 1
ATOM 1486 O O . ARG A 1 184 ? 8.013 -13.289 -11.126 1.00 95.44 184 ARG A O 1
ATOM 1493 N N . PHE A 1 185 ? 9.312 -12.069 -12.488 1.00 95.19 185 PHE A N 1
ATOM 1494 C CA . PHE A 1 185 ? 9.269 -10.844 -11.694 1.00 95.19 185 PHE A CA 1
ATOM 1495 C C . PHE A 1 185 ? 7.824 -10.358 -11.486 1.00 95.19 185 PHE A C 1
ATOM 1497 O O . PHE A 1 185 ? 7.447 -10.046 -10.363 1.00 95.19 185 PHE A O 1
ATOM 1504 N N . ALA A 1 186 ? 7.001 -10.340 -12.539 1.00 93.06 186 ALA A N 1
ATOM 1505 C CA . ALA A 1 186 ? 5.615 -9.881 -12.476 1.00 93.06 186 ALA A CA 1
ATOM 1506 C C . ALA A 1 186 ? 4.730 -10.813 -11.633 1.00 93.06 186 ALA A C 1
ATOM 1508 O O . ALA A 1 186 ? 3.825 -10.345 -10.948 1.00 93.06 186 ALA A O 1
ATOM 1509 N N . VAL A 1 187 ? 5.009 -12.122 -11.641 1.00 93.94 187 VAL A N 1
ATOM 1510 C CA . VAL A 1 187 ? 4.356 -13.084 -10.737 1.00 93.94 187 VAL A CA 1
ATOM 1511 C C . VAL A 1 187 ? 4.728 -12.794 -9.280 1.00 93.94 187 VAL A C 1
ATOM 1513 O O . VAL A 1 187 ? 3.840 -12.726 -8.433 1.00 93.94 187 VAL A O 1
ATOM 1516 N N . ALA A 1 188 ? 6.010 -12.563 -8.987 1.00 94.56 188 ALA A N 1
ATOM 1517 C CA . ALA A 1 188 ? 6.465 -12.224 -7.639 1.00 94.56 188 ALA A CA 1
ATOM 1518 C C . ALA A 1 188 ? 5.872 -10.889 -7.138 1.00 94.56 188 ALA A C 1
ATOM 1520 O O . ALA A 1 188 ? 5.425 -10.800 -5.996 1.00 94.56 188 ALA A O 1
ATOM 1521 N N . ASP A 1 189 ? 5.825 -9.865 -7.997 1.00 94.31 189 ASP A N 1
ATOM 1522 C CA . ASP A 1 189 ? 5.228 -8.557 -7.688 1.00 94.31 189 ASP A CA 1
ATOM 1523 C C . ASP A 1 189 ? 3.711 -8.663 -7.478 1.00 94.31 189 ASP A C 1
ATOM 1525 O O . ASP A 1 189 ? 3.152 -8.059 -6.558 1.00 94.31 189 ASP A O 1
ATOM 1529 N N . GLY A 1 190 ? 3.046 -9.495 -8.286 1.00 93.19 190 GLY A N 1
ATOM 1530 C CA . GLY A 1 190 ? 1.625 -9.784 -8.142 1.00 93.19 190 GLY A CA 1
ATOM 1531 C C . GLY A 1 190 ? 1.296 -10.461 -6.818 1.00 93.19 190 GLY A C 1
ATOM 1532 O O . GLY A 1 190 ? 0.366 -10.038 -6.138 1.00 93.19 190 GLY A O 1
ATOM 1533 N N . TYR A 1 191 ? 2.119 -11.421 -6.405 1.00 93.50 191 TYR A N 1
ATOM 1534 C CA . TYR A 1 191 ? 1.981 -12.079 -5.112 1.00 93.50 191 TYR A CA 1
ATOM 1535 C C . TYR A 1 191 ? 2.131 -11.087 -3.937 1.00 93.50 191 TYR A C 1
ATOM 1537 O O . TYR A 1 191 ? 1.342 -11.125 -2.993 1.00 93.50 191 TYR A O 1
ATOM 1545 N N . LEU A 1 192 ? 3.102 -10.160 -3.992 1.00 92.56 192 LEU A N 1
ATOM 1546 C CA . LEU A 1 192 ? 3.237 -9.104 -2.974 1.00 92.56 192 LEU A CA 1
ATOM 1547 C C . LEU A 1 192 ? 2.021 -8.174 -2.941 1.00 92.56 192 LEU A C 1
ATOM 1549 O O . LEU A 1 192 ? 1.554 -7.805 -1.866 1.00 92.56 192 LEU A O 1
ATOM 1553 N N . THR A 1 193 ? 1.522 -7.796 -4.119 1.00 93.69 193 THR A N 1
ATOM 1554 C CA . THR A 1 193 ? 0.335 -6.948 -4.260 1.00 93.69 193 THR A CA 1
ATOM 1555 C C . THR A 1 193 ? -0.877 -7.587 -3.593 1.00 93.69 193 THR A C 1
ATOM 1557 O O . THR A 1 193 ? -1.540 -6.943 -2.785 1.00 93.69 193 THR A O 1
ATOM 1560 N N . GLU A 1 194 ? -1.159 -8.847 -3.923 1.00 92.88 194 GLU A N 1
ATOM 1561 C CA . GLU A 1 194 ? -2.298 -9.591 -3.382 1.00 92.88 194 GLU A CA 1
ATOM 1562 C C . GLU A 1 194 ? -2.189 -9.729 -1.868 1.00 92.88 194 GLU A C 1
ATOM 1564 O O . GLU A 1 194 ? -3.122 -9.359 -1.159 1.00 92.88 194 GLU A O 1
ATOM 1569 N N . PHE A 1 195 ? -1.017 -10.126 -1.365 1.00 92.56 195 PHE A N 1
ATOM 1570 C CA . PHE A 1 195 ? -0.799 -10.237 0.071 1.00 92.56 195 PHE A CA 1
ATOM 1571 C C . PHE A 1 195 ? -1.059 -8.919 0.809 1.00 92.56 195 PHE A C 1
ATOM 1573 O O . PHE A 1 195 ? -1.789 -8.911 1.792 1.00 92.56 195 PHE A O 1
ATOM 1580 N N . LEU A 1 196 ? -0.504 -7.792 0.343 1.00 93.12 196 LEU A N 1
ATOM 1581 C CA . LEU A 1 196 ? -0.698 -6.499 1.014 1.00 93.12 196 LEU A CA 1
ATOM 1582 C C . LEU A 1 196 ? -2.167 -6.052 0.993 1.00 93.12 196 LEU A C 1
ATOM 1584 O O . LEU A 1 196 ? -2.641 -5.429 1.942 1.00 93.12 196 LEU A O 1
ATOM 1588 N N . LEU A 1 197 ? -2.899 -6.361 -0.081 1.00 92.50 197 LEU A N 1
ATOM 1589 C CA . LEU A 1 197 ? -4.327 -6.055 -0.173 1.00 92.50 197 LEU A CA 1
ATOM 1590 C C . LEU A 1 197 ? -5.174 -6.940 0.748 1.00 92.50 197 LEU A C 1
ATOM 1592 O O . LEU A 1 197 ? -6.184 -6.459 1.267 1.00 92.50 197 LEU A O 1
ATOM 1596 N N . GLU A 1 198 ? -4.779 -8.196 0.945 1.00 92.00 198 GLU A N 1
ATOM 1597 C CA . GLU A 1 198 ? -5.449 -9.144 1.837 1.00 92.00 198 GLU A CA 1
ATOM 1598 C C . GLU A 1 198 ? -5.160 -8.863 3.312 1.00 92.00 198 GLU A C 1
ATOM 1600 O O . GLU A 1 198 ? -6.089 -8.828 4.115 1.00 92.00 198 GLU A O 1
ATOM 1605 N N . ASP A 1 199 ? -3.901 -8.612 3.660 1.00 91.38 199 ASP A N 1
ATOM 1606 C CA . ASP A 1 199 ? -3.422 -8.378 5.028 1.00 91.38 199 ASP A CA 1
ATOM 1607 C C . ASP A 1 199 ? -4.089 -7.151 5.677 1.00 91.38 199 ASP A C 1
ATOM 1609 O O . ASP A 1 199 ? -4.501 -7.153 6.839 1.00 91.38 199 ASP A O 1
ATOM 1613 N N . LYS A 1 200 ? -4.376 -6.134 4.861 1.00 92.69 200 LYS A N 1
ATOM 1614 C CA . LYS A 1 200 ? -5.227 -4.993 5.217 1.00 92.69 200 LYS A CA 1
ATOM 1615 C C . LYS A 1 200 ? -6.578 -5.402 5.838 1.00 92.69 200 LYS A C 1
ATOM 1617 O O . LYS A 1 200 ? -7.111 -4.673 6.677 1.00 92.69 200 LYS A O 1
ATOM 1622 N N . ASN A 1 201 ? -7.168 -6.532 5.444 1.00 91.38 201 ASN A N 1
ATOM 1623 C CA . ASN A 1 201 ? -8.483 -6.956 5.939 1.00 91.38 201 ASN A CA 1
ATOM 1624 C C . ASN A 1 201 ? -8.470 -7.302 7.435 1.00 91.38 201 ASN A C 1
ATOM 1626 O O . ASN A 1 201 ? -9.510 -7.198 8.093 1.00 91.38 201 ASN A O 1
ATOM 1630 N N . ASP A 1 202 ? -7.321 -7.678 7.993 1.00 90.31 202 ASP A N 1
ATOM 1631 C CA . ASP A 1 202 ? -7.180 -7.932 9.429 1.00 90.31 202 ASP A CA 1
ATOM 1632 C C . ASP A 1 202 ? -7.258 -6.627 10.221 1.00 90.31 202 ASP A C 1
ATOM 1634 O O . ASP A 1 202 ? -7.978 -6.546 11.220 1.00 90.31 202 ASP A O 1
ATOM 1638 N N . LEU A 1 203 ? -6.639 -5.562 9.705 1.00 93.00 203 LEU A N 1
ATOM 1639 C CA . LEU A 1 203 ? -6.762 -4.214 10.259 1.00 93.00 203 LEU A CA 1
ATOM 1640 C C . LEU A 1 203 ? -8.197 -3.699 10.196 1.00 93.00 203 LEU A C 1
ATOM 1642 O O . LEU A 1 203 ? -8.694 -3.143 11.174 1.00 93.00 203 LEU A O 1
ATOM 1646 N N . VAL A 1 204 ? -8.885 -3.907 9.070 1.00 93.62 204 VAL A N 1
ATOM 1647 C CA . VAL A 1 204 ? -10.297 -3.522 8.925 1.00 93.62 204 VAL A CA 1
ATOM 1648 C C . VAL A 1 204 ? -11.148 -4.218 9.984 1.00 93.62 204 VAL A C 1
ATOM 1650 O O . VAL A 1 204 ? -11.921 -3.561 10.684 1.00 93.62 204 VAL A O 1
ATOM 1653 N N . ARG A 1 205 ? -10.969 -5.532 10.166 1.00 93.19 205 ARG A N 1
ATOM 1654 C CA . ARG A 1 205 ? -11.674 -6.295 11.204 1.00 93.19 205 ARG A CA 1
ATOM 1655 C C . ARG A 1 205 ? -11.361 -5.779 12.607 1.00 93.19 205 ARG A C 1
ATOM 1657 O O . ARG A 1 205 ? -12.282 -5.633 13.411 1.00 93.19 205 ARG A O 1
ATOM 1664 N N . ALA A 1 206 ? -10.101 -5.451 12.887 1.00 92.56 206 ALA A N 1
ATOM 1665 C CA . ALA A 1 206 ? -9.686 -4.921 14.181 1.00 92.56 206 ALA A CA 1
ATOM 1666 C C . ALA A 1 206 ? -10.292 -3.533 14.474 1.00 92.56 206 ALA A C 1
ATOM 1668 O O . ALA A 1 206 ? -10.774 -3.300 15.581 1.00 92.56 206 ALA A O 1
ATOM 1669 N N . ILE A 1 207 ? -10.358 -2.639 13.480 1.00 93.44 207 ILE A N 1
ATOM 1670 C CA . ILE A 1 207 ? -10.997 -1.315 13.606 1.00 93.44 207 ILE A CA 1
ATOM 1671 C C . ILE A 1 207 ? -12.506 -1.459 13.833 1.00 93.44 207 ILE A C 1
ATOM 1673 O O . ILE A 1 207 ? -13.070 -0.836 14.737 1.00 93.44 207 ILE A O 1
ATOM 1677 N N . VAL A 1 208 ? -13.175 -2.294 13.032 1.00 92.56 208 VAL A N 1
ATOM 1678 C CA . VAL A 1 208 ? -14.6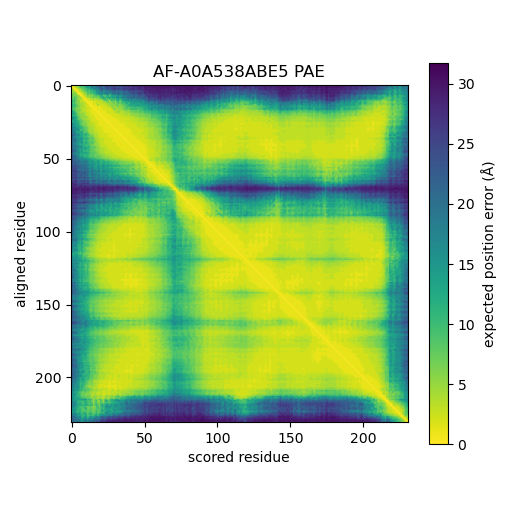29 -2.496 13.123 1.00 92.56 208 VAL A CA 1
ATOM 1679 C C . VAL A 1 208 ? -15.012 -3.126 14.465 1.00 92.56 208 VAL A C 1
ATOM 1681 O O . VAL A 1 208 ? -15.982 -2.690 15.092 1.00 92.56 208 VAL A O 1
ATOM 1684 N N . GLY A 1 209 ? -14.236 -4.104 14.940 1.00 89.19 209 GLY A N 1
ATOM 1685 C CA . GLY A 1 209 ? -14.462 -4.786 16.216 1.00 89.19 209 GLY A CA 1
ATOM 1686 C C . GLY A 1 209 ? -14.005 -4.010 17.456 1.00 89.19 209 GLY A C 1
ATOM 1687 O O . GLY A 1 209 ? -14.500 -4.275 18.547 1.00 89.19 209 GLY A O 1
ATOM 1688 N N . GLY A 1 210 ? -13.092 -3.045 17.312 1.00 88.31 210 GLY A N 1
ATOM 1689 C CA . GLY A 1 210 ? -12.487 -2.326 18.435 1.00 88.31 210 GLY A CA 1
ATOM 1690 C C . GLY A 1 210 ? -13.446 -1.385 19.169 1.00 88.31 210 GLY A C 1
ATOM 1691 O O . GLY A 1 210 ? -14.355 -0.803 18.571 1.00 88.31 210 GLY A O 1
ATOM 1692 N N . HIS A 1 211 ? -13.237 -1.200 20.471 1.00 89.38 211 HIS A N 1
ATOM 1693 C CA . HIS A 1 211 ? -13.946 -0.180 21.246 1.00 89.38 211 HIS A CA 1
ATOM 1694 C C . HIS A 1 211 ? -13.383 1.215 20.932 1.00 89.38 211 HIS A C 1
ATOM 1696 O O . HIS A 1 211 ? -12.166 1.389 20.852 1.00 89.38 211 HIS A O 1
ATOM 1702 N N . VAL A 1 212 ? -14.273 2.197 20.753 1.00 90.62 212 VAL A N 1
ATOM 1703 C CA . VAL A 1 212 ? -13.897 3.583 20.446 1.00 90.62 212 VAL A CA 1
ATOM 1704 C C . VAL A 1 212 ? -13.926 4.398 21.730 1.00 90.62 212 VAL A C 1
ATOM 1706 O O . VAL A 1 212 ? -14.989 4.592 22.315 1.00 90.62 212 VAL A O 1
ATOM 1709 N N . ALA A 1 213 ? -12.771 4.916 22.138 1.00 85.88 213 ALA A N 1
ATOM 1710 C CA . ALA A 1 213 ? -12.677 5.769 23.312 1.00 85.88 213 ALA A CA 1
ATOM 1711 C C . ALA A 1 213 ? -13.548 7.027 23.159 1.00 85.88 213 ALA A C 1
ATOM 1713 O O . ALA A 1 213 ? -13.578 7.662 22.102 1.00 85.88 213 ALA A O 1
ATOM 1714 N N . GLY A 1 214 ? -14.236 7.395 24.241 1.00 79.31 214 GLY A N 1
ATOM 1715 C CA . GLY A 1 214 ? -15.104 8.573 24.290 1.00 79.31 214 GLY A CA 1
ATOM 1716 C C . GLY A 1 214 ? -16.535 8.351 23.791 1.00 79.31 214 GLY A C 1
ATOM 1717 O O . GLY A 1 214 ? -17.282 9.324 23.720 1.00 79.31 214 GLY A O 1
ATOM 1718 N N . PHE A 1 215 ? -16.934 7.111 23.478 1.00 77.81 215 PHE A N 1
ATOM 1719 C CA . PHE A 1 215 ? -18.309 6.763 23.106 1.00 77.81 215 PHE A CA 1
ATOM 1720 C C . PHE A 1 215 ? -18.881 5.683 24.027 1.00 77.81 215 PHE A C 1
ATOM 1722 O O . PHE A 1 215 ? -18.306 4.604 24.152 1.00 77.81 215 PHE A O 1
ATOM 1729 N N . SER A 1 216 ? -20.058 5.947 24.600 1.00 73.75 216 SER A N 1
ATOM 1730 C CA . SER A 1 216 ? -20.803 4.978 25.410 1.00 73.75 216 SER A CA 1
ATOM 1731 C C . SER A 1 216 ? -21.443 3.942 24.485 1.00 73.75 216 SER A C 1
ATOM 1733 O O . SER A 1 216 ? -22.475 4.197 23.856 1.00 73.75 216 SER A O 1
ATOM 1735 N N . THR A 1 217 ? -20.794 2.790 24.302 1.00 73.31 217 THR A N 1
ATOM 1736 C CA . THR A 1 217 ? -21.229 1.797 23.296 1.00 73.31 217 THR A CA 1
ATOM 1737 C C . THR A 1 217 ? -21.726 0.493 23.904 1.00 73.31 217 THR A C 1
ATOM 1739 O O . THR A 1 217 ? -22.566 -0.176 23.282 1.00 73.31 217 THR A O 1
ATOM 1742 N N . ASP A 1 218 ? -21.321 0.179 25.134 1.00 70.88 218 ASP A N 1
ATOM 1743 C CA . ASP A 1 218 ? -21.727 -1.022 25.856 1.00 70.88 218 ASP A CA 1
ATOM 1744 C C . ASP A 1 218 ? -22.644 -0.728 27.061 1.00 70.88 218 ASP A C 1
ATOM 1746 O O . ASP A 1 218 ? -22.956 0.417 27.399 1.00 70.88 218 ASP A O 1
ATOM 1750 N N . SER A 1 219 ? -23.176 -1.794 27.659 1.00 62.84 219 SER A N 1
ATOM 1751 C CA . SER A 1 219 ? -24.089 -1.719 28.806 1.00 62.84 219 SER A CA 1
ATOM 1752 C C . SER A 1 219 ? -23.390 -1.257 30.093 1.00 62.84 219 SER A C 1
ATOM 1754 O O . SER A 1 219 ? -24.059 -0.765 31.000 1.00 62.84 219 SER A O 1
ATOM 1756 N N . GLY A 1 220 ? -22.070 -1.448 30.189 1.00 64.31 220 GLY A N 1
ATOM 1757 C CA . GLY A 1 220 ? -21.257 -1.071 31.344 1.00 64.31 220 GLY A CA 1
ATOM 1758 C C . GLY A 1 220 ? -20.949 0.425 31.366 1.00 64.31 220 GLY A C 1
ATOM 1759 O O . GLY A 1 220 ? -21.063 1.049 32.419 1.00 64.31 220 GLY A O 1
ATOM 1760 N N . ASP A 1 221 ? -20.660 1.011 30.205 1.00 58.53 221 ASP A N 1
ATOM 1761 C CA . ASP A 1 221 ? -20.497 2.448 29.983 1.00 58.53 221 ASP A CA 1
ATOM 1762 C C . ASP A 1 221 ? -21.780 3.198 30.332 1.00 58.53 221 ASP A C 1
ATOM 1764 O O . ASP A 1 221 ? -21.743 4.200 31.039 1.00 58.53 221 ASP A O 1
ATOM 1768 N N . LEU A 1 222 ? -22.938 2.663 29.929 1.00 63.97 222 LEU A N 1
ATOM 1769 C CA . LEU A 1 222 ? -24.233 3.262 30.250 1.00 63.97 222 LEU A CA 1
ATOM 1770 C C . LEU A 1 222 ? -24.485 3.309 31.766 1.00 63.97 222 LEU A C 1
ATOM 1772 O O . LEU A 1 222 ? -25.012 4.299 32.267 1.00 63.97 222 LEU A O 1
ATOM 1776 N N . LEU A 1 223 ? -24.085 2.275 32.515 1.00 62.22 223 LEU A N 1
ATOM 1777 C CA . LEU A 1 223 ? -24.161 2.287 33.981 1.00 62.22 223 LEU A CA 1
ATOM 1778 C C . LEU A 1 223 ? -23.158 3.266 34.608 1.00 62.22 223 LEU A C 1
ATOM 1780 O O . LEU A 1 223 ? -23.481 3.903 35.610 1.00 62.22 223 LEU A O 1
ATOM 1784 N N . ARG A 1 224 ? -21.968 3.410 34.016 1.00 61.19 224 ARG A N 1
ATOM 1785 C CA . ARG A 1 224 ? -20.929 4.343 34.470 1.00 61.19 224 ARG A CA 1
ATOM 1786 C C . ARG A 1 224 ? -21.330 5.806 34.225 1.00 61.19 224 ARG A C 1
ATOM 1788 O O . ARG A 1 224 ? -21.130 6.638 35.101 1.00 61.19 224 ARG A O 1
ATOM 1795 N N . ASP A 1 225 ? -21.985 6.098 33.103 1.00 60.84 225 ASP A N 1
ATOM 1796 C CA . ASP A 1 225 ? -22.524 7.424 32.766 1.00 60.84 225 ASP A CA 1
ATOM 1797 C C . ASP A 1 225 ? -23.763 7.802 33.602 1.00 60.84 225 ASP A C 1
ATOM 1799 O O . ASP A 1 225 ? -24.052 8.983 33.800 1.00 60.84 225 ASP A O 1
ATOM 1803 N N . LEU A 1 226 ? -24.504 6.809 34.106 1.00 60.34 226 LEU A N 1
ATOM 1804 C CA . LEU A 1 226 ? -25.685 7.004 34.955 1.00 60.34 226 LEU A CA 1
ATOM 1805 C C . LEU A 1 226 ? -25.353 7.255 36.438 1.00 60.34 226 LEU A C 1
ATOM 1807 O O . LEU A 1 226 ? -26.239 7.677 37.184 1.00 60.34 226 LEU A O 1
ATOM 1811 N N . LEU A 1 227 ? -24.111 7.021 36.880 1.00 62.62 227 LEU A N 1
ATOM 1812 C CA . LEU A 1 227 ? -23.674 7.185 38.273 1.00 62.62 227 LEU A CA 1
ATOM 1813 C C . LEU A 1 227 ? -22.637 8.318 38.403 1.00 62.62 227 LEU A C 1
ATOM 1815 O O . LEU A 1 227 ? -21.437 8.054 38.400 1.00 62.62 227 LEU A O 1
ATOM 1819 N N . PRO A 1 228 ? -23.059 9.581 38.594 1.00 54.47 228 PRO A N 1
ATOM 1820 C CA . PRO A 1 228 ? -22.149 10.732 38.634 1.00 54.47 228 PRO A CA 1
ATOM 1821 C C . PRO A 1 228 ? -21.240 10.834 39.885 1.00 54.47 228 PRO A C 1
ATOM 1823 O O . PRO A 1 228 ? -20.615 11.872 40.074 1.00 54.47 228 PRO A O 1
ATOM 1826 N N . PHE A 1 229 ? -21.149 9.809 40.750 1.00 53.16 229 PHE A N 1
ATOM 1827 C CA . PHE A 1 229 ? -20.571 9.934 42.105 1.00 53.16 229 PHE A CA 1
ATOM 1828 C C . PHE A 1 229 ? -19.487 8.921 42.516 1.00 53.16 229 PHE A C 1
ATOM 1830 O O . PHE A 1 229 ? -19.219 8.792 43.706 1.00 53.16 229 PHE A O 1
ATOM 1837 N N . TYR A 1 230 ? -18.813 8.239 41.589 1.00 44.84 230 TYR A N 1
ATOM 1838 C CA . TYR A 1 230 ? -17.597 7.487 41.942 1.00 44.84 230 TYR A CA 1
ATOM 1839 C C . TYR A 1 230 ? -16.452 7.808 40.980 1.00 44.84 230 TYR A C 1
ATOM 1841 O O . TYR A 1 230 ? -16.212 7.094 40.007 1.00 44.84 230 TYR A O 1
ATOM 1849 N N . GLY A 1 231 ? -15.781 8.922 41.278 1.00 43.44 231 GLY A N 1
ATOM 1850 C CA . GLY A 1 231 ? -14.396 9.211 40.912 1.00 43.44 231 GLY A CA 1
ATOM 1851 C C . GLY A 1 231 ? -13.548 9.252 42.175 1.00 43.44 231 GLY A C 1
ATOM 1852 O O . GLY A 1 231 ? -14.113 9.618 43.231 1.00 43.44 231 GLY A O 1
#